Protein AF-A0A6B0D191-F1 (afdb_monomer_lite)

InterPro domains:
  IPR007310 Aerobactin siderophore biosynthesis, IucA/IucC, N-terminal [PF04183] (156-213)
  IPR037455 Aerobactin siderophore biosynthesis, IucA/IucC-like [PTHR34384] (19-214)

Foldseek 3Di:
DVVVVVVVVVVVVVVVVVPPPDDDQPVVLLVVLLQLLQQLVVQQCVLVVFFDKDWDDDPQKIWIWFDFPQKIKTFIWGQDPPSRGTGTDDFIWIDGPHDIDGDSPVLVCLVGTHTPDPDDVVVSVVVVLLLVLQSVLSSLLVVVCVVPPQDDDDDPLSVVLVPPPADSRDSSRRSPPPDDSVNCCQPPSSNVHDDDDDDDDDDPVGDDDDDDPPDDD

Sequence (217 aa):
MIVVQTLFIHIYQIQFVITRRYRIVNQTILNRVKTRVMHQLVSSLIYENIVVYKASYQDGVGHFTIEGHDSEYRFTAEKTHSFDRIRITSPIERVVGDEADTTTDYTQLLREAVFTFPKNDEKLEQFIVELLQTELKDTQSMQYRESNPPATPETFNDYEFYAMEGHQYHPSYKSRLGFTLSDNLKFGPDFVPNVKLQWLAIDKDKVETTVSRNVVV

Radius of gyration: 21.81 Å; chains: 1; bounding box: 49×50×69 Å

Organism: Staphylococcus aureus (NCBI:txid1280)

Structure (mmCIF, N/CA/C/O backbone):
data_AF-A0A6B0D191-F1
#
_entry.id   AF-A0A6B0D191-F1
#
loop_
_atom_site.group_PDB
_atom_site.id
_atom_site.type_symbol
_atom_site.label_atom_id
_atom_site.label_alt_id
_atom_site.label_comp_id
_atom_site.label_asym_id
_atom_site.label_entity_id
_atom_site.label_seq_id
_atom_site.pdbx_PDB_ins_code
_atom_site.Cartn_x
_atom_site.Cartn_y
_atom_site.Cartn_z
_atom_site.occupancy
_atom_site.B_iso_or_equiv
_atom_site.auth_seq_id
_atom_site.auth_comp_id
_atom_site.auth_asym_id
_atom_site.auth_atom_id
_atom_site.pdbx_PDB_model_num
ATOM 1 N N . MET A 1 1 ? -21.755 -20.224 -9.742 1.00 43.09 1 MET A N 1
ATOM 2 C CA . MET A 1 1 ? -21.078 -20.035 -8.439 1.00 43.09 1 MET A CA 1
ATOM 3 C C . MET A 1 1 ? -19.911 -20.996 -8.176 1.00 43.09 1 MET A C 1
ATOM 5 O O . MET A 1 1 ? -19.126 -20.703 -7.296 1.00 43.09 1 MET A O 1
ATOM 9 N N . ILE A 1 2 ? -19.739 -22.088 -8.941 1.00 34.47 2 ILE A N 1
ATOM 10 C CA . ILE A 1 2 ? -18.629 -23.051 -8.745 1.00 34.47 2 ILE A CA 1
ATOM 11 C C . ILE A 1 2 ? -17.369 -22.681 -9.563 1.00 34.47 2 ILE A C 1
ATOM 13 O O . ILE A 1 2 ? -16.254 -22.951 -9.138 1.00 34.47 2 ILE A O 1
ATOM 17 N N . VAL A 1 3 ? -17.525 -21.978 -10.692 1.00 31.48 3 VAL A N 1
ATOM 18 C CA . VAL A 1 3 ? -16.426 -21.694 -11.642 1.00 31.48 3 VAL A CA 1
ATOM 19 C C . VAL A 1 3 ? -15.421 -20.647 -11.127 1.00 31.48 3 VAL A C 1
ATOM 21 O O . VAL A 1 3 ? -14.236 -20.723 -11.439 1.00 31.48 3 VAL A O 1
ATOM 24 N N . VAL A 1 4 ? -15.857 -19.701 -10.285 1.00 33.53 4 VAL A N 1
ATOM 25 C CA . VAL A 1 4 ? -14.972 -18.660 -9.718 1.00 33.53 4 VAL A CA 1
ATOM 26 C C . VAL A 1 4 ? -14.050 -19.253 -8.644 1.00 33.53 4 VAL A C 1
ATOM 28 O O . VAL A 1 4 ? -12.876 -18.907 -8.567 1.00 33.53 4 VAL A O 1
ATOM 31 N N . GLN A 1 5 ? -14.536 -20.234 -7.881 1.00 31.48 5 GLN A N 1
ATOM 32 C CA . GLN A 1 5 ? -13.776 -20.872 -6.806 1.00 31.48 5 GLN A CA 1
ATOM 33 C C . GLN A 1 5 ? -12.641 -21.766 -7.344 1.00 31.48 5 GLN A C 1
ATOM 35 O O . GLN A 1 5 ? -11.586 -21.878 -6.723 1.00 31.48 5 GLN A O 1
ATOM 40 N N . THR A 1 6 ? -12.806 -22.345 -8.539 1.00 31.84 6 THR A N 1
ATOM 41 C CA . THR A 1 6 ? -11.780 -23.186 -9.182 1.00 31.84 6 THR A CA 1
ATOM 42 C C . THR A 1 6 ? -10.618 -22.367 -9.762 1.00 31.84 6 THR A C 1
ATOM 44 O O . THR A 1 6 ? -9.480 -22.839 -9.760 1.00 31.84 6 THR A O 1
ATOM 47 N N . LEU A 1 7 ? -10.870 -21.123 -10.197 1.00 34.47 7 LEU A N 1
ATOM 48 C CA . LEU A 1 7 ? -9.833 -20.217 -10.710 1.00 34.47 7 LEU A CA 1
ATOM 49 C C . LEU A 1 7 ? -8.937 -19.667 -9.583 1.00 34.47 7 LEU A C 1
ATOM 51 O O . LEU A 1 7 ? -7.723 -19.569 -9.751 1.00 34.47 7 LEU A O 1
ATOM 55 N N . PHE A 1 8 ? -9.516 -19.390 -8.408 1.00 37.22 8 PHE A N 1
ATOM 56 C CA . PHE A 1 8 ? -8.780 -18.930 -7.223 1.00 37.22 8 PHE A CA 1
ATOM 57 C C . PHE A 1 8 ? -7.797 -19.985 -6.690 1.00 37.22 8 PHE A C 1
ATOM 59 O O . PHE A 1 8 ? -6.659 -19.657 -6.361 1.00 37.22 8 PHE A O 1
ATOM 66 N N . ILE A 1 9 ? -8.177 -21.267 -6.682 1.00 38.53 9 ILE A N 1
ATOM 67 C CA . ILE A 1 9 ? -7.293 -22.356 -6.224 1.00 38.53 9 ILE A CA 1
ATOM 68 C C . ILE A 1 9 ? -6.116 -22.565 -7.194 1.00 38.53 9 ILE A C 1
ATOM 70 O O . ILE A 1 9 ? -5.000 -22.850 -6.758 1.00 38.53 9 ILE A O 1
ATOM 74 N N . HIS A 1 10 ? -6.323 -22.365 -8.501 1.00 31.06 10 HIS A N 1
ATOM 75 C CA . HIS A 1 10 ? -5.244 -22.472 -9.487 1.00 31.06 10 HIS A CA 1
ATOM 76 C C . HIS A 1 10 ? -4.207 -21.348 -9.364 1.00 31.06 10 HIS A C 1
ATOM 78 O O . HIS A 1 10 ? -3.023 -21.613 -9.545 1.00 31.06 10 HIS A O 1
ATOM 84 N N . ILE A 1 11 ? -4.593 -20.128 -8.980 1.00 42.88 11 ILE A N 1
ATOM 85 C CA . ILE A 1 11 ? -3.636 -19.024 -8.775 1.00 42.88 11 ILE A CA 1
ATOM 86 C C . ILE A 1 11 ? -2.741 -19.285 -7.550 1.00 42.88 11 ILE A C 1
ATOM 88 O O . ILE A 1 11 ? -1.529 -19.075 -7.624 1.00 42.88 11 ILE A O 1
ATOM 92 N N . TYR A 1 12 ? -3.296 -19.827 -6.460 1.00 39.06 12 TYR A N 1
ATOM 93 C CA . TYR A 1 12 ? -2.513 -20.200 -5.273 1.00 39.06 12 TYR A CA 1
ATOM 94 C C . TYR A 1 12 ? -1.608 -21.422 -5.508 1.00 39.06 12 TYR A C 1
ATOM 96 O O . TYR A 1 12 ? -0.471 -21.444 -5.040 1.00 39.06 12 TYR A O 1
ATOM 104 N N . GLN A 1 13 ? -2.057 -22.417 -6.280 1.00 35.00 13 GLN A N 1
ATOM 105 C CA . GLN A 1 13 ? -1.234 -23.590 -6.614 1.00 35.00 13 GLN A CA 1
ATOM 106 C C . GLN A 1 13 ? -0.139 -23.275 -7.649 1.00 35.00 13 GLN A C 1
ATOM 108 O O . GLN A 1 13 ? 0.966 -23.811 -7.564 1.00 35.00 13 GLN A O 1
ATOM 113 N N . ILE A 1 14 ? -0.377 -22.345 -8.580 1.00 39.19 14 ILE A N 1
ATOM 114 C CA . ILE A 1 14 ? 0.641 -21.903 -9.550 1.00 39.19 14 ILE A CA 1
ATOM 115 C C . ILE A 1 14 ? 1.729 -21.051 -8.875 1.00 39.19 14 ILE A C 1
ATOM 117 O O . ILE A 1 14 ? 2.893 -21.139 -9.269 1.00 39.19 14 ILE A O 1
ATOM 121 N N . GLN A 1 15 ? 1.412 -20.313 -7.805 1.00 40.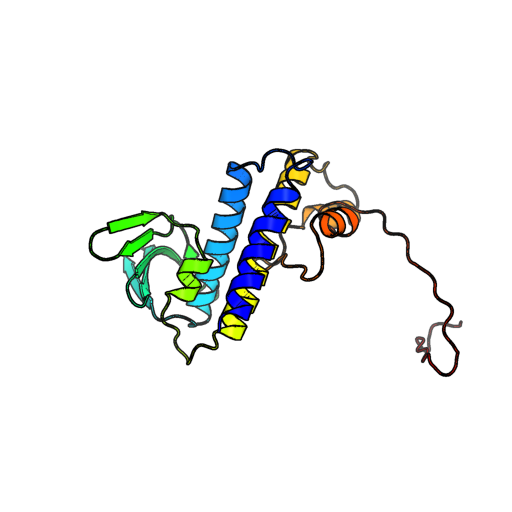97 15 GLN A N 1
ATOM 122 C CA . GLN A 1 15 ? 2.437 -19.659 -6.980 1.00 40.97 15 GLN A CA 1
ATOM 123 C C . GLN A 1 15 ? 3.360 -20.657 -6.261 1.00 40.97 15 GLN A C 1
ATOM 125 O O . GLN A 1 15 ? 4.539 -20.362 -6.079 1.00 40.97 15 GLN A O 1
ATOM 130 N N . PHE A 1 16 ? 2.877 -21.855 -5.918 1.00 36.44 16 PHE A N 1
ATOM 131 C CA . PHE A 1 16 ? 3.666 -22.847 -5.179 1.00 36.44 16 PHE A CA 1
ATOM 132 C C . PHE A 1 16 ? 4.566 -23.721 -6.076 1.00 36.44 16 PHE A C 1
ATOM 134 O O . PHE A 1 16 ? 5.583 -24.245 -5.620 1.00 36.44 16 PHE A O 1
ATOM 141 N N . VAL A 1 17 ? 4.249 -23.855 -7.370 1.00 35.97 17 VAL A N 1
ATOM 142 C CA . VAL A 1 17 ? 5.033 -24.663 -8.332 1.00 35.97 17 VAL A CA 1
ATOM 143 C C . VAL A 1 17 ? 6.202 -23.879 -8.962 1.00 35.97 17 VAL A C 1
ATOM 145 O O . VAL A 1 17 ? 7.153 -24.477 -9.468 1.00 35.97 17 VAL A O 1
ATOM 148 N N . ILE A 1 18 ? 6.236 -22.546 -8.830 1.00 39.25 18 ILE A N 1
ATOM 149 C CA . ILE A 1 18 ? 7.377 -21.692 -9.239 1.00 39.25 18 ILE A CA 1
ATOM 150 C C . ILE A 1 18 ? 8.480 -21.656 -8.144 1.00 39.25 18 ILE A C 1
ATOM 152 O O . ILE A 1 18 ? 9.499 -20.981 -8.258 1.00 39.25 18 ILE A O 1
ATOM 156 N N . THR A 1 19 ? 8.368 -22.473 -7.097 1.00 38.03 19 THR A N 1
ATOM 157 C CA . THR A 1 19 ? 9.286 -22.503 -5.938 1.00 38.03 19 THR A CA 1
ATOM 158 C C . THR A 1 19 ? 10.545 -23.365 -6.145 1.00 38.03 19 THR A C 1
ATOM 160 O O . THR A 1 19 ? 11.215 -23.738 -5.190 1.00 38.03 19 THR A O 1
ATOM 163 N N . ARG A 1 20 ? 10.934 -23.696 -7.388 1.00 32.88 20 ARG A N 1
ATOM 164 C CA . ARG A 1 20 ? 12.200 -24.425 -7.658 1.00 32.88 20 ARG A CA 1
ATOM 165 C C . ARG A 1 20 ? 13.405 -23.543 -8.009 1.00 32.88 20 ARG A C 1
ATOM 167 O O . ARG A 1 20 ? 14.499 -24.072 -8.180 1.00 32.88 20 ARG A O 1
ATOM 174 N N . ARG A 1 21 ? 13.246 -22.214 -8.075 1.00 39.16 21 ARG A N 1
ATOM 175 C CA . ARG A 1 21 ? 14.372 -21.262 -8.237 1.00 39.16 21 ARG A CA 1
ATOM 176 C C . ARG A 1 21 ? 14.300 -19.996 -7.377 1.00 39.16 21 ARG A C 1
ATOM 178 O O . ARG A 1 21 ? 15.267 -19.238 -7.370 1.00 39.16 21 ARG A O 1
ATOM 185 N N . TYR A 1 22 ? 13.220 -19.774 -6.627 1.00 44.28 22 TYR A N 1
ATOM 186 C CA . TYR A 1 22 ? 13.162 -18.668 -5.676 1.00 44.28 22 TYR A CA 1
ATOM 187 C C . TYR A 1 22 ? 13.860 -19.063 -4.377 1.00 44.28 22 TYR A C 1
ATOM 189 O O . TYR A 1 22 ? 13.406 -19.921 -3.626 1.00 44.28 22 TYR A O 1
ATOM 197 N N . ARG A 1 23 ? 15.013 -18.425 -4.163 1.00 52.66 23 ARG A N 1
ATOM 198 C CA . ARG A 1 23 ? 15.656 -18.214 -2.863 1.00 52.66 23 ARG A CA 1
ATOM 199 C C . ARG A 1 23 ? 14.575 -18.036 -1.785 1.00 52.66 23 ARG A C 1
ATOM 201 O O . ARG A 1 23 ? 13.643 -17.266 -1.998 1.00 52.66 23 ARG A O 1
ATOM 208 N N . ILE A 1 24 ? 14.724 -18.745 -0.666 1.00 61.31 24 ILE A N 1
ATOM 209 C CA . ILE A 1 24 ? 13.900 -18.653 0.550 1.00 61.31 24 ILE A CA 1
ATOM 210 C C . ILE A 1 24 ? 13.440 -17.200 0.758 1.00 61.31 24 ILE A C 1
ATOM 212 O O . ILE A 1 24 ? 14.279 -16.297 0.831 1.00 61.31 24 ILE A O 1
ATOM 216 N N . VAL A 1 25 ? 12.124 -16.964 0.800 1.00 71.88 25 VAL A N 1
ATOM 217 C CA . VAL A 1 25 ? 11.580 -15.633 1.102 1.00 71.88 25 VAL A CA 1
ATOM 218 C C . VAL A 1 25 ? 12.105 -15.230 2.477 1.00 71.88 25 VAL A C 1
ATOM 220 O O . VAL A 1 25 ? 11.936 -15.958 3.452 1.00 71.88 25 VAL A O 1
ATOM 223 N N . ASN A 1 26 ? 12.796 -14.093 2.548 1.00 87.06 26 ASN A N 1
ATOM 224 C CA . ASN A 1 26 ? 13.304 -13.579 3.810 1.00 87.06 26 ASN A CA 1
ATOM 225 C C . ASN A 1 26 ? 12.098 -13.107 4.630 1.00 87.06 26 ASN A C 1
ATOM 227 O O . ASN A 1 26 ? 11.512 -12.067 4.327 1.00 87.06 26 ASN A O 1
ATOM 231 N N . GLN A 1 27 ? 11.729 -13.883 5.652 1.00 91.38 27 GLN A N 1
ATOM 232 C CA . GLN A 1 27 ? 10.541 -13.627 6.465 1.00 91.38 27 GLN A CA 1
ATOM 233 C C . GLN A 1 27 ? 10.590 -12.254 7.148 1.00 91.38 27 GLN A C 1
ATOM 235 O O . GLN A 1 27 ? 9.557 -11.606 7.299 1.00 91.38 27 GLN A O 1
ATOM 240 N N . THR A 1 28 ? 11.783 -11.770 7.502 1.00 94.62 28 THR A N 1
ATOM 241 C CA . THR A 1 28 ? 11.970 -10.436 8.083 1.00 94.62 28 THR A CA 1
ATOM 242 C C . THR A 1 28 ? 11.608 -9.339 7.084 1.00 94.62 28 THR A C 1
ATOM 244 O O . THR A 1 28 ? 10.885 -8.406 7.437 1.00 94.62 28 THR A O 1
ATOM 247 N N . ILE A 1 29 ? 12.052 -9.460 5.825 1.00 95.00 29 ILE A N 1
ATOM 248 C CA . ILE A 1 29 ? 11.688 -8.506 4.765 1.00 95.00 29 ILE A CA 1
ATOM 249 C C . ILE A 1 29 ? 10.190 -8.568 4.492 1.00 95.00 29 ILE A C 1
ATOM 251 O O . ILE A 1 29 ? 9.545 -7.522 4.439 1.00 95.00 29 ILE A O 1
ATOM 255 N N . LEU A 1 30 ? 9.642 -9.775 4.344 1.00 95.88 30 LEU A N 1
ATOM 256 C CA . LEU A 1 30 ? 8.219 -9.961 4.084 1.00 95.88 30 LEU A CA 1
ATOM 257 C C . LEU A 1 30 ? 7.380 -9.282 5.171 1.00 95.88 30 LEU A C 1
ATOM 259 O O . LEU A 1 30 ? 6.515 -8.469 4.861 1.00 95.88 30 LEU A O 1
ATOM 263 N N . ASN A 1 31 ? 7.689 -9.536 6.444 1.00 96.06 31 ASN A N 1
ATOM 264 C CA . ASN A 1 31 ? 6.983 -8.918 7.563 1.00 96.06 31 ASN A CA 1
ATOM 265 C C . ASN A 1 31 ? 7.091 -7.386 7.524 1.00 96.06 31 ASN A C 1
ATOM 267 O O . ASN A 1 31 ? 6.084 -6.706 7.685 1.00 96.06 31 ASN A O 1
ATOM 271 N N . ARG A 1 32 ? 8.277 -6.830 7.234 1.00 96.00 32 ARG A N 1
ATOM 272 C CA . ARG A 1 32 ? 8.468 -5.375 7.103 1.00 96.00 32 ARG A CA 1
ATOM 273 C C . ARG A 1 32 ? 7.599 -4.773 5.995 1.00 96.00 32 ARG A C 1
ATOM 275 O O . ARG A 1 32 ? 7.004 -3.716 6.201 1.00 96.00 32 ARG A O 1
ATOM 282 N N . VAL A 1 33 ? 7.523 -5.428 4.836 1.00 96.81 33 VAL A N 1
ATOM 283 C CA . VAL A 1 33 ? 6.686 -4.987 3.710 1.00 96.81 33 VAL A CA 1
ATOM 284 C C . VAL A 1 33 ? 5.205 -5.075 4.077 1.00 96.81 33 VAL A C 1
ATOM 286 O O . VAL A 1 33 ? 4.482 -4.098 3.897 1.00 96.81 33 VAL A O 1
ATOM 289 N N . LYS A 1 34 ? 4.757 -6.187 4.671 1.00 97.69 34 LYS A N 1
ATOM 290 C CA . LYS A 1 34 ? 3.369 -6.355 5.129 1.00 97.69 34 LYS A CA 1
ATOM 291 C C . LYS A 1 34 ? 2.956 -5.291 6.136 1.00 97.69 34 LYS A C 1
ATOM 293 O O . LYS A 1 34 ? 1.908 -4.675 5.972 1.00 97.69 34 LYS A O 1
ATOM 298 N N . THR A 1 35 ? 3.795 -5.026 7.137 1.00 97.50 35 THR A N 1
ATOM 299 C CA . THR A 1 35 ? 3.561 -3.954 8.113 1.00 97.50 35 THR A CA 1
ATOM 300 C C . THR A 1 35 ? 3.446 -2.601 7.420 1.00 97.50 35 THR A C 1
ATOM 302 O O . THR A 1 35 ? 2.534 -1.839 7.725 1.00 97.50 35 THR A O 1
ATOM 305 N N . ARG A 1 36 ? 4.315 -2.301 6.446 1.00 97.19 36 ARG A N 1
ATOM 306 C CA . ARG A 1 36 ? 4.250 -1.044 5.688 1.00 97.19 36 ARG A CA 1
ATOM 307 C C . ARG A 1 36 ? 2.942 -0.906 4.909 1.00 97.19 36 ARG A C 1
ATOM 309 O O . ARG A 1 36 ? 2.292 0.131 5.028 1.00 97.19 36 ARG A O 1
ATOM 316 N N . VAL A 1 37 ? 2.561 -1.931 4.146 1.00 98.00 37 VAL A N 1
ATOM 317 C CA . VAL A 1 37 ? 1.308 -1.950 3.373 1.00 98.00 37 VAL A CA 1
ATOM 318 C C . VAL A 1 37 ? 0.112 -1.777 4.307 1.00 98.00 37 VAL A C 1
ATOM 320 O O . VAL A 1 37 ? -0.724 -0.909 4.070 1.00 98.00 37 VAL A O 1
ATOM 323 N N . MET A 1 38 ? 0.074 -2.527 5.411 1.00 98.19 38 MET A N 1
ATOM 324 C CA . MET A 1 38 ? -0.972 -2.429 6.430 1.00 98.19 38 MET A CA 1
ATOM 325 C C . MET A 1 38 ? -1.056 -1.018 7.026 1.00 98.19 38 MET A C 1
ATOM 327 O O . MET A 1 38 ? -2.142 -0.451 7.119 1.00 98.19 38 MET A O 1
ATOM 331 N N . HIS A 1 39 ? 0.081 -0.418 7.392 1.00 97.69 39 HIS A N 1
ATOM 332 C CA . HIS A 1 39 ? 0.107 0.910 8.002 1.00 97.69 39 HIS A CA 1
ATOM 333 C C . HIS A 1 39 ? -0.366 1.997 7.037 1.00 97.69 39 HIS A C 1
ATOM 335 O O . HIS A 1 39 ? -1.157 2.856 7.430 1.00 97.69 39 HIS A O 1
ATOM 341 N N . GLN A 1 40 ? 0.093 1.969 5.782 1.00 97.38 40 GLN A N 1
ATOM 342 C CA . GLN A 1 40 ? -0.360 2.914 4.758 1.00 97.38 40 GLN A CA 1
ATOM 343 C C . GLN A 1 40 ? -1.847 2.734 4.457 1.00 97.38 40 GLN A C 1
ATOM 345 O O . GLN A 1 40 ? -2.572 3.725 4.391 1.00 97.38 40 GLN A O 1
ATOM 350 N N . LEU A 1 41 ? -2.313 1.484 4.356 1.00 98.38 41 LEU A N 1
ATOM 351 C CA . LEU A 1 41 ? -3.716 1.176 4.113 1.00 98.38 41 LEU A CA 1
ATOM 352 C C . LEU A 1 41 ? -4.586 1.742 5.229 1.00 98.38 41 LEU A C 1
ATOM 354 O O . LEU A 1 41 ? -5.437 2.583 4.962 1.00 98.38 41 LEU A O 1
ATOM 358 N N . VAL A 1 42 ? -4.344 1.341 6.475 1.00 98.12 42 VAL A N 1
ATOM 359 C CA . VAL A 1 42 ? -5.153 1.775 7.618 1.00 98.12 42 VAL A CA 1
ATOM 360 C C . VAL A 1 42 ? -5.108 3.291 7.782 1.00 98.12 42 VAL A C 1
ATOM 362 O O . VAL A 1 42 ? -6.152 3.912 7.961 1.00 98.12 42 VAL A O 1
ATOM 365 N N . SER A 1 43 ? -3.939 3.915 7.621 1.00 96.50 43 SER A N 1
ATOM 366 C CA . SER A 1 43 ? -3.836 5.378 7.680 1.00 96.50 43 SER A CA 1
ATOM 367 C C . SER A 1 43 ? -4.674 6.059 6.590 1.00 96.50 43 SER A C 1
ATOM 369 O O . SER A 1 43 ? -5.327 7.060 6.878 1.00 96.50 43 SER A O 1
ATOM 371 N N . SER A 1 44 ? -4.698 5.517 5.365 1.00 96.75 44 SER A N 1
ATOM 372 C CA . SER A 1 44 ? -5.522 6.043 4.264 1.00 96.75 44 SER A CA 1
ATOM 373 C C . SER A 1 44 ? -7.022 5.822 4.485 1.00 96.75 44 SER A C 1
ATOM 375 O O . SER A 1 44 ? -7.798 6.754 4.298 1.00 96.75 44 SER A O 1
ATOM 377 N N . LEU A 1 45 ? -7.432 4.643 4.974 1.00 97.38 45 LEU A N 1
ATOM 378 C CA . LEU A 1 45 ? -8.837 4.323 5.255 1.00 97.38 45 LEU A CA 1
ATOM 379 C C . LEU A 1 45 ? -9.434 5.266 6.306 1.00 97.38 45 LEU A C 1
ATOM 381 O O . LEU A 1 45 ? -10.578 5.695 6.165 1.00 97.38 45 LEU A O 1
ATOM 385 N N . ILE A 1 46 ? -8.653 5.597 7.339 1.00 96.81 46 ILE A N 1
ATOM 386 C CA . ILE A 1 46 ? -9.046 6.551 8.382 1.00 96.81 46 ILE A CA 1
ATOM 387 C C . ILE A 1 46 ? -9.069 7.978 7.829 1.00 96.81 46 ILE A C 1
ATOM 389 O O . ILE A 1 46 ? -10.060 8.682 7.997 1.00 96.81 46 ILE A O 1
ATOM 393 N N . TYR A 1 47 ? -7.997 8.405 7.155 1.00 96.00 47 TYR A N 1
ATOM 394 C CA . TYR A 1 47 ? -7.877 9.775 6.648 1.00 96.00 47 TYR A CA 1
ATOM 395 C C . TYR A 1 47 ? -8.964 10.128 5.621 1.00 96.00 47 TYR A C 1
ATOM 397 O O . TYR A 1 47 ? -9.499 11.233 5.646 1.00 96.00 47 TYR A O 1
ATOM 405 N N . GLU A 1 48 ? -9.320 9.188 4.746 1.00 96.25 48 GLU A N 1
ATOM 406 C CA . GLU A 1 48 ? -10.369 9.363 3.731 1.00 96.25 48 GLU A CA 1
ATOM 407 C C . GLU A 1 48 ? -11.775 9.000 4.234 1.00 96.25 48 GLU A C 1
ATOM 409 O O . GLU A 1 48 ? -12.735 9.080 3.470 1.00 96.25 48 GLU A O 1
ATOM 414 N N . ASN A 1 49 ? -11.922 8.632 5.513 1.00 96.44 49 ASN A N 1
ATOM 415 C CA . ASN A 1 49 ? -13.197 8.257 6.131 1.00 96.44 49 ASN A CA 1
ATOM 416 C C . ASN A 1 49 ? -13.936 7.131 5.369 1.00 96.44 49 ASN A C 1
ATOM 418 O O . ASN A 1 49 ? -15.144 7.193 5.123 1.00 96.44 49 ASN A O 1
ATOM 422 N N . ILE A 1 50 ? -13.187 6.103 4.964 1.00 97.69 50 ILE A N 1
ATOM 423 C CA . ILE A 1 50 ? -13.663 4.971 4.149 1.00 97.69 50 ILE A CA 1
ATOM 424 C C . ILE A 1 50 ? -14.337 3.894 5.005 1.00 97.69 50 ILE A C 1
ATOM 426 O O . ILE A 1 50 ? -15.270 3.230 4.552 1.00 97.69 50 ILE A O 1
ATOM 430 N N . VAL A 1 51 ? -13.871 3.720 6.242 1.00 98.25 51 VAL A N 1
ATOM 431 C CA . VAL A 1 51 ? -14.356 2.702 7.185 1.00 98.25 51 VAL A CA 1
ATOM 432 C C . VAL A 1 51 ? -14.990 3.346 8.407 1.00 98.25 51 VAL A C 1
ATOM 434 O O . VAL A 1 51 ? -14.645 4.467 8.775 1.00 98.25 51 VAL A O 1
ATOM 437 N N . VAL A 1 52 ? -15.910 2.636 9.050 1.00 98.38 52 VAL A N 1
ATOM 438 C CA . VAL A 1 52 ? -16.465 3.036 10.343 1.00 98.38 52 VAL A CA 1
ATOM 439 C C . VAL A 1 52 ? -15.421 2.762 11.421 1.00 98.38 52 VAL A C 1
ATOM 441 O O . VAL A 1 52 ? -14.887 1.656 11.525 1.00 98.38 52 VAL A O 1
ATOM 444 N N . TYR A 1 53 ? -15.104 3.776 12.222 1.00 98.25 53 TYR A N 1
ATOM 445 C CA . TYR A 1 53 ? -14.141 3.646 13.306 1.00 98.25 53 TYR A CA 1
ATOM 446 C C . TYR A 1 53 ? -14.493 4.538 14.497 1.00 98.25 53 TYR A C 1
ATOM 448 O O . TYR A 1 53 ? -15.171 5.559 14.372 1.00 98.25 53 TYR A O 1
ATOM 456 N N . LYS A 1 54 ? -13.972 4.163 15.664 1.00 97.62 54 LYS A N 1
ATOM 457 C CA . LYS A 1 54 ? -13.960 4.972 16.885 1.00 97.62 54 LYS A CA 1
ATOM 458 C C . LYS A 1 54 ? -12.538 5.431 17.169 1.00 97.62 54 LYS A C 1
ATOM 460 O O . LYS A 1 54 ? -11.585 4.689 16.934 1.00 97.62 54 LYS A O 1
ATOM 465 N N . ALA A 1 55 ? -12.402 6.648 17.686 1.00 96.25 55 ALA A N 1
ATOM 466 C CA . ALA A 1 55 ? -11.123 7.188 18.118 1.00 96.25 55 ALA A CA 1
ATOM 467 C C . ALA A 1 55 ? -11.272 7.938 19.444 1.00 96.25 55 ALA A C 1
ATOM 469 O O . ALA A 1 55 ? -12.215 8.707 19.632 1.00 96.25 55 ALA A O 1
ATOM 470 N N . SER A 1 56 ? -10.313 7.747 20.343 1.00 95.62 56 SER A N 1
ATOM 471 C CA . SER A 1 56 ? -10.167 8.535 21.569 1.00 95.62 56 SER A CA 1
ATOM 472 C C . SER A 1 56 ? -8.715 8.947 21.744 1.00 95.62 56 SER A C 1
ATOM 474 O O . SER A 1 56 ? -7.823 8.170 21.415 1.00 95.62 56 SER A O 1
ATOM 476 N N . TYR A 1 57 ? -8.474 10.141 22.276 1.00 92.69 57 TYR A N 1
ATOM 477 C CA . TYR A 1 57 ? -7.123 10.655 22.484 1.00 92.69 57 TYR A CA 1
ATOM 478 C C . TYR A 1 57 ? -6.819 10.781 23.972 1.00 92.69 57 TYR A C 1
ATOM 480 O O . TYR A 1 57 ? -7.603 11.375 24.713 1.00 92.69 57 TYR A O 1
ATOM 488 N N . GLN A 1 58 ? -5.676 10.241 24.386 1.00 90.12 58 GLN A N 1
ATOM 489 C CA . GLN A 1 58 ? -5.136 10.333 25.742 1.00 90.12 58 GLN A CA 1
ATOM 490 C C . GLN A 1 58 ? -3.654 10.703 25.634 1.00 90.12 58 GLN A C 1
ATOM 492 O O . GLN A 1 58 ? -2.914 10.064 24.893 1.00 90.12 58 GLN A O 1
ATOM 497 N N . ASP A 1 59 ? -3.238 11.787 26.293 1.00 86.25 59 ASP A N 1
ATOM 498 C CA . ASP A 1 59 ? -1.842 12.260 26.320 1.00 86.25 59 ASP A CA 1
ATOM 499 C C . ASP A 1 59 ? -1.164 12.389 24.936 1.00 86.25 59 ASP A C 1
ATOM 501 O O . ASP A 1 59 ? 0.020 12.116 24.764 1.00 86.25 59 ASP A O 1
ATOM 505 N N . GLY A 1 60 ? -1.924 12.809 23.916 1.00 83.31 60 GLY A N 1
ATOM 506 C CA . GLY A 1 60 ? -1.430 12.969 22.539 1.00 83.31 60 GLY A CA 1
ATOM 507 C C . GLY A 1 60 ? -1.386 11.678 21.711 1.00 83.31 60 GLY A C 1
ATOM 508 O O . GLY A 1 60 ? -1.170 11.741 20.499 1.00 83.31 60 GLY A O 1
ATOM 509 N N . VAL A 1 61 ? -1.671 10.529 22.323 1.00 93.00 61 VAL A N 1
ATOM 510 C CA . VAL A 1 61 ? -1.803 9.231 21.657 1.00 93.00 61 VAL A CA 1
ATOM 511 C C . VAL A 1 61 ? -3.270 8.985 21.313 1.00 93.00 61 VAL A C 1
ATOM 513 O O . VAL A 1 61 ? -4.160 9.104 22.156 1.00 93.00 61 VAL A O 1
ATOM 516 N N . GLY A 1 62 ? -3.543 8.667 20.051 1.00 95.56 62 GLY A N 1
ATOM 517 C CA . GLY A 1 62 ? -4.863 8.252 19.592 1.00 95.56 62 GLY A CA 1
ATOM 518 C C . GLY A 1 62 ? -5.013 6.740 19.683 1.00 95.56 62 GLY A C 1
ATOM 519 O O . GLY A 1 62 ? -4.200 6.005 19.131 1.00 95.56 62 GLY A O 1
ATOM 520 N N . HIS A 1 63 ? -6.068 6.282 20.343 1.00 97.69 63 HIS A N 1
ATOM 521 C CA . HIS A 1 63 ? -6.516 4.893 20.351 1.00 97.69 63 HIS A CA 1
ATOM 522 C C . HIS A 1 63 ? -7.642 4.749 19.336 1.00 97.69 63 HIS A C 1
ATOM 524 O O . HIS A 1 63 ? -8.661 5.435 19.452 1.00 97.69 63 HIS A O 1
ATOM 530 N N . PHE A 1 64 ? -7.449 3.882 18.347 1.00 98.38 64 PHE A N 1
ATOM 531 C CA . PHE A 1 64 ? -8.372 3.677 17.238 1.00 98.38 64 PHE A CA 1
ATOM 532 C C . PHE A 1 64 ? -8.960 2.271 17.274 1.00 98.38 64 PHE A C 1
ATOM 534 O O . PHE A 1 64 ? -8.306 1.307 17.674 1.00 98.38 64 PHE A O 1
ATOM 541 N N . THR A 1 65 ? -10.206 2.155 16.832 1.00 98.50 65 THR A N 1
ATOM 542 C CA . THR A 1 65 ? -10.892 0.878 16.627 1.00 98.50 65 THR A CA 1
ATOM 543 C C . THR A 1 65 ? -11.679 0.953 15.330 1.00 98.50 65 THR A C 1
ATOM 545 O O . THR A 1 65 ? -12.651 1.699 15.262 1.00 98.50 65 THR A O 1
ATOM 548 N N . ILE A 1 66 ? -11.250 0.222 14.303 1.00 98.69 66 ILE A N 1
ATOM 549 C CA . ILE A 1 66 ? -12.038 0.028 13.078 1.00 98.69 66 ILE A CA 1
ATOM 550 C C . ILE A 1 66 ? -13.057 -1.076 13.352 1.00 98.69 66 ILE A C 1
ATOM 552 O O . ILE A 1 66 ? -12.691 -2.145 13.846 1.00 98.69 66 ILE A O 1
ATOM 556 N N . GLU A 1 67 ? -14.319 -0.809 13.032 1.00 98.50 67 GLU A N 1
ATOM 557 C CA . GLU A 1 67 ? -15.407 -1.772 13.189 1.00 98.50 67 GLU A CA 1
ATOM 558 C C . GLU A 1 67 ? -15.402 -2.763 12.022 1.00 98.50 67 GLU A C 1
ATOM 560 O O . GLU A 1 67 ? -15.384 -2.369 10.852 1.00 98.50 67 GLU A O 1
ATOM 565 N N . GLY A 1 68 ? -15.418 -4.054 12.339 1.00 97.25 68 GLY A N 1
ATOM 566 C CA . GLY A 1 68 ? -15.725 -5.136 11.414 1.00 97.25 68 GLY A CA 1
ATOM 567 C C . GLY A 1 68 ? -17.082 -5.765 11.733 1.00 97.25 68 GLY A C 1
ATOM 568 O O . GLY A 1 68 ? -17.719 -5.431 12.729 1.00 97.25 68 GLY A O 1
ATOM 569 N N . HIS A 1 69 ? -17.546 -6.671 10.872 1.00 94.38 69 HIS A N 1
ATOM 570 C CA . HIS A 1 69 ? -18.835 -7.347 11.063 1.00 94.38 69 HIS A CA 1
ATOM 571 C C . HIS A 1 69 ? -18.877 -8.202 12.340 1.00 94.38 69 HIS A C 1
ATOM 573 O O . HIS A 1 69 ? -19.763 -8.016 13.168 1.00 94.38 69 HIS A O 1
ATOM 579 N N . ASP A 1 70 ? -17.897 -9.094 12.502 1.00 95.56 70 ASP A N 1
ATOM 580 C CA . ASP A 1 70 ? -17.757 -9.999 13.655 1.00 95.56 70 ASP A CA 1
ATOM 581 C C . ASP A 1 70 ? -16.407 -9.793 14.374 1.00 95.56 70 ASP A C 1
ATOM 583 O O . ASP A 1 70 ? -15.949 -10.644 15.138 1.00 95.56 70 ASP A O 1
ATOM 587 N N . SER A 1 71 ? -15.725 -8.684 14.078 1.00 97.69 71 SER A N 1
ATOM 588 C CA . SER A 1 71 ? -14.371 -8.391 14.544 1.00 97.69 71 SER A CA 1
ATOM 589 C C . SER A 1 71 ? -14.150 -6.895 14.752 1.00 97.69 71 SER A C 1
ATOM 591 O O . SER A 1 71 ? -14.891 -6.056 14.245 1.00 97.69 71 SER A O 1
ATOM 593 N N . GLU A 1 72 ? -13.101 -6.549 15.486 1.00 98.25 72 GLU A N 1
ATOM 594 C CA . GLU A 1 72 ? -12.606 -5.180 15.615 1.00 98.25 72 GLU A CA 1
ATOM 595 C C . GLU A 1 72 ? -11.106 -5.135 15.331 1.00 98.25 72 GLU A C 1
ATOM 597 O O . GLU A 1 72 ? -10.378 -6.072 15.657 1.00 98.25 72 GLU A O 1
ATOM 602 N N . TYR A 1 73 ? -10.624 -4.024 14.773 1.00 98.69 73 TYR A N 1
ATOM 603 C CA . TYR A 1 73 ? -9.192 -3.800 14.571 1.00 98.69 73 TYR A CA 1
ATOM 604 C C . TYR A 1 73 ? -8.713 -2.624 15.409 1.00 98.69 73 TYR A C 1
ATOM 606 O O . TYR A 1 73 ? -9.109 -1.482 15.166 1.00 98.69 73 TYR A O 1
ATOM 614 N N . ARG A 1 74 ? -7.853 -2.901 16.390 1.00 98.50 74 ARG A N 1
ATOM 615 C CA . ARG A 1 74 ? -7.388 -1.937 17.391 1.00 98.50 74 ARG A CA 1
ATOM 616 C C . ARG A 1 74 ? -5.921 -1.593 17.181 1.00 98.50 74 ARG A C 1
ATOM 618 O O . ARG A 1 74 ? -5.108 -2.459 16.866 1.00 98.50 74 ARG A O 1
ATOM 625 N N . PHE A 1 75 ? -5.588 -0.316 17.329 1.00 98.44 75 PHE A N 1
ATOM 626 C CA . PHE A 1 75 ? -4.216 0.181 17.220 1.00 98.44 75 PHE A CA 1
ATOM 627 C C . PHE A 1 75 ? -4.079 1.566 17.852 1.00 98.44 75 PHE A C 1
ATOM 629 O O . PHE A 1 75 ? -5.068 2.274 18.066 1.00 98.44 75 PHE A O 1
ATOM 636 N N . THR A 1 76 ? -2.841 1.973 18.121 1.00 98.06 76 THR A N 1
ATOM 637 C CA . THR A 1 76 ? -2.513 3.344 18.503 1.00 98.06 76 THR A CA 1
ATOM 638 C C . THR A 1 76 ? -1.807 4.085 17.378 1.00 98.06 76 THR A C 1
ATOM 640 O O . THR A 1 76 ? -1.086 3.510 16.554 1.00 98.06 76 THR A O 1
ATOM 643 N N . ALA A 1 77 ? -2.053 5.390 17.317 1.00 96.88 77 ALA A N 1
ATOM 644 C CA . ALA A 1 77 ? -1.435 6.276 16.349 1.00 96.88 77 ALA A CA 1
ATOM 645 C C . ALA A 1 77 ? -1.244 7.683 16.920 1.00 96.88 77 ALA A C 1
ATOM 647 O O . ALA A 1 77 ? -2.032 8.166 17.732 1.00 96.88 77 ALA A O 1
ATOM 648 N N . GLU A 1 78 ? -0.219 8.370 16.440 1.00 94.00 78 GLU A N 1
ATOM 649 C CA . GLU A 1 78 ? 0.026 9.783 16.723 1.00 94.00 78 GLU A CA 1
ATOM 650 C C . GLU A 1 78 ? -0.562 10.647 15.604 1.00 94.00 78 GLU A C 1
ATOM 652 O O . GLU A 1 78 ? -0.517 10.274 14.426 1.00 94.00 78 GLU A O 1
ATOM 657 N N . LYS A 1 79 ? -1.084 11.830 15.947 1.00 88.38 79 LYS A N 1
ATOM 658 C CA . LYS A 1 79 ? -1.389 12.845 14.933 1.00 88.38 79 LYS A CA 1
ATOM 659 C C . LYS A 1 79 ? -0.091 13.468 14.440 1.00 88.38 79 LYS A C 1
ATOM 661 O O . LYS A 1 79 ? 0.740 13.912 15.227 1.00 88.38 79 LYS A O 1
ATOM 666 N N . THR A 1 80 ? 0.057 13.548 13.129 1.00 85.31 80 THR A N 1
ATOM 667 C CA . THR A 1 80 ? 1.128 14.334 12.518 1.00 85.31 80 THR A CA 1
ATOM 668 C C . THR A 1 80 ? 0.815 15.829 12.616 1.00 85.31 80 THR A C 1
ATOM 670 O O . THR A 1 80 ? -0.340 16.231 12.746 1.00 85.31 80 THR A O 1
ATOM 673 N N . HIS A 1 81 ? 1.850 16.668 12.528 1.00 80.69 81 HIS A N 1
ATOM 674 C CA . HIS A 1 81 ? 1.715 18.123 12.651 1.00 80.69 81 HIS A CA 1
ATOM 675 C C . HIS A 1 81 ? 0.880 18.788 11.544 1.00 80.69 81 HIS A C 1
ATOM 677 O O . HIS A 1 81 ? 0.432 19.917 11.729 1.00 80.69 81 HIS A O 1
ATOM 683 N N . SER A 1 82 ? 0.672 18.116 10.408 1.00 85.25 82 SER A N 1
ATOM 684 C CA . SER A 1 82 ? 0.045 18.712 9.228 1.00 85.25 82 SER A CA 1
ATOM 685 C C . SER A 1 82 ? -1.080 17.834 8.686 1.00 85.25 82 SER A C 1
ATOM 687 O O . SER A 1 82 ? -0.933 16.618 8.574 1.00 85.25 82 SER A O 1
ATOM 689 N N . PHE A 1 83 ? -2.172 18.476 8.260 1.00 85.25 83 PHE A N 1
ATOM 690 C CA . PHE A 1 83 ? -3.280 17.857 7.519 1.00 85.25 83 PHE A CA 1
ATOM 691 C C . PHE A 1 83 ? -3.962 16.680 8.231 1.00 85.25 83 PHE A C 1
ATOM 693 O O . PHE A 1 83 ? -4.393 15.759 7.555 1.00 85.25 83 PHE A O 1
ATOM 700 N N . ASP A 1 84 ? -4.015 16.661 9.567 1.00 84.06 84 ASP A N 1
ATOM 701 C CA . ASP A 1 84 ? -4.721 15.631 10.355 1.00 84.06 84 ASP A CA 1
ATOM 702 C C . ASP A 1 84 ? -4.368 14.168 10.006 1.00 84.06 84 ASP A C 1
ATOM 704 O O . ASP A 1 84 ? -5.118 13.239 10.313 1.00 84.06 84 ASP A O 1
ATOM 708 N N . ARG A 1 85 ? -3.201 13.925 9.393 1.00 90.19 85 ARG A N 1
ATOM 709 C CA . ARG A 1 85 ? -2.753 12.559 9.107 1.00 90.19 85 ARG A CA 1
ATOM 710 C C . ARG A 1 85 ? -2.348 11.864 10.393 1.00 90.19 85 ARG A C 1
ATOM 712 O O . ARG A 1 85 ? -1.801 12.492 11.302 1.00 90.19 85 ARG A O 1
ATOM 719 N N . ILE A 1 86 ? -2.550 10.553 10.422 1.00 93.50 86 ILE A N 1
ATOM 720 C CA . ILE A 1 86 ? -2.114 9.699 11.520 1.00 93.50 86 ILE A CA 1
ATOM 721 C C . ILE A 1 86 ? -0.852 8.929 11.141 1.00 93.50 86 ILE A C 1
ATOM 723 O O . ILE A 1 86 ? -0.638 8.583 9.978 1.00 93.50 86 ILE A O 1
ATOM 727 N N . ARG A 1 87 ? -0.020 8.648 12.139 1.00 93.62 87 ARG A N 1
ATOM 728 C CA . ARG A 1 87 ? 1.097 7.711 12.047 1.00 93.62 87 ARG A CA 1
ATOM 729 C C . ARG A 1 87 ? 0.871 6.608 13.068 1.00 93.62 87 ARG A C 1
ATOM 731 O O . ARG A 1 87 ? 0.930 6.866 14.263 1.00 93.62 87 ARG A O 1
ATOM 738 N N . ILE A 1 88 ? 0.623 5.393 12.592 1.00 96.62 88 ILE A N 1
ATOM 739 C CA . ILE A 1 88 ? 0.432 4.219 13.453 1.00 96.62 88 ILE A CA 1
ATOM 740 C C . ILE A 1 88 ? 1.736 3.911 14.201 1.00 96.62 88 ILE A C 1
ATOM 742 O O . ILE A 1 88 ? 2.804 3.852 13.581 1.00 96.62 88 ILE A O 1
ATOM 746 N N . THR A 1 89 ? 1.641 3.735 15.520 1.00 96.00 89 THR A N 1
ATOM 747 C CA . THR A 1 89 ? 2.779 3.537 16.434 1.00 96.00 89 THR A CA 1
ATOM 748 C C . THR A 1 89 ? 2.774 2.188 17.152 1.00 96.00 89 THR A C 1
ATOM 750 O O . THR A 1 89 ? 3.811 1.803 17.691 1.00 96.00 89 THR A O 1
ATOM 753 N N . SER A 1 90 ? 1.673 1.431 17.108 1.00 97.06 90 SER A N 1
ATOM 754 C CA . SER A 1 90 ? 1.597 0.049 17.603 1.00 97.06 90 SER A CA 1
ATOM 755 C C . SER A 1 90 ? 1.460 -0.973 16.469 1.00 97.06 90 SER A C 1
ATOM 757 O O . SER A 1 90 ? 1.106 -0.614 15.344 1.00 97.06 90 SER A O 1
ATOM 759 N N . PRO A 1 91 ? 1.658 -2.273 16.754 1.00 97.50 91 PRO A N 1
ATOM 760 C CA . PRO A 1 91 ? 1.050 -3.328 15.953 1.00 97.50 91 PRO A CA 1
ATOM 761 C C . PRO A 1 91 ? -0.477 -3.170 15.899 1.00 97.50 91 PRO A C 1
ATOM 763 O O . PRO A 1 91 ? -1.077 -2.562 16.789 1.00 97.50 91 PRO A O 1
ATOM 766 N N . ILE A 1 92 ? -1.096 -3.716 14.852 1.00 98.44 92 ILE A N 1
ATOM 767 C CA . ILE A 1 92 ? -2.555 -3.749 14.720 1.00 98.44 92 ILE A CA 1
ATOM 768 C C . ILE A 1 92 ? -3.053 -5.085 15.250 1.00 98.44 92 ILE A C 1
ATOM 770 O O . ILE A 1 92 ? -2.572 -6.138 14.832 1.00 98.44 92 ILE A O 1
ATOM 774 N N . GLU A 1 93 ? -4.018 -5.036 16.155 1.00 98.50 93 GLU A N 1
ATOM 775 C CA . GLU A 1 93 ? -4.641 -6.209 16.755 1.00 98.50 93 GLU A CA 1
ATOM 776 C C . GLU A 1 93 ? -6.009 -6.436 16.125 1.00 98.50 93 GLU A C 1
ATOM 778 O O . GLU A 1 93 ? -6.797 -5.500 15.996 1.00 98.50 93 GLU A O 1
ATOM 783 N N . ARG A 1 94 ? -6.298 -7.676 15.737 1.00 98.50 94 ARG A N 1
ATOM 784 C CA . ARG A 1 94 ? -7.643 -8.122 15.380 1.00 98.50 94 ARG A CA 1
ATOM 785 C C . ARG A 1 94 ? -8.264 -8.777 16.605 1.00 98.50 94 ARG A C 1
ATOM 787 O O . ARG A 1 94 ? -7.661 -9.678 17.179 1.00 98.50 94 ARG A O 1
ATOM 794 N N . VAL A 1 95 ? -9.462 -8.343 16.970 1.00 98.44 95 VAL A N 1
ATOM 795 C CA . VAL A 1 95 ? -10.200 -8.806 18.146 1.00 98.44 95 VAL A CA 1
ATOM 796 C C . VAL A 1 95 ? -11.491 -9.486 17.705 1.00 98.44 95 VAL A C 1
ATOM 798 O O . VAL A 1 95 ? -12.237 -8.912 16.912 1.00 98.44 95 VAL A O 1
ATOM 801 N N . VAL A 1 96 ? -11.759 -10.692 18.205 1.00 97.44 96 VAL A N 1
ATOM 802 C CA . VAL A 1 96 ? -13.015 -11.436 17.995 1.00 97.44 96 VAL A CA 1
ATOM 803 C C . VAL A 1 96 ? -13.472 -12.009 19.327 1.00 97.44 96 VAL A C 1
ATOM 805 O O . VAL A 1 96 ? -12.806 -12.865 19.904 1.00 97.44 96 VAL A O 1
ATOM 808 N N . GLY A 1 97 ? -14.618 -11.540 19.823 1.00 93.69 97 GLY A N 1
ATOM 809 C CA . GLY A 1 97 ? -15.045 -11.857 21.185 1.00 93.69 97 GLY A CA 1
ATOM 810 C C . GLY A 1 97 ? -13.992 -11.402 22.201 1.00 93.69 97 GLY A C 1
ATOM 811 O O . GLY A 1 97 ? -13.656 -10.220 22.245 1.00 93.69 97 GLY A O 1
ATOM 812 N N . ASP A 1 98 ? -13.460 -12.350 22.974 1.00 92.62 98 ASP A N 1
ATOM 813 C CA . ASP A 1 98 ? -12.430 -12.109 23.994 1.00 92.62 98 ASP A CA 1
ATOM 814 C C . ASP A 1 98 ? -10.993 -12.386 23.500 1.00 92.62 98 ASP A C 1
ATOM 816 O O . ASP A 1 98 ? -10.033 -12.184 24.245 1.00 92.62 98 ASP A O 1
ATOM 820 N N . GLU A 1 99 ? -10.822 -12.848 22.257 1.00 95.94 99 GLU A N 1
ATOM 821 C CA . GLU A 1 99 ? -9.512 -13.160 21.674 1.00 95.94 99 GLU A CA 1
ATOM 822 C C . GLU A 1 99 ? -8.956 -11.959 20.904 1.00 95.94 99 GLU A C 1
ATOM 824 O O . GLU A 1 99 ? -9.672 -11.323 20.128 1.00 95.94 99 GLU A O 1
ATOM 829 N N . ALA A 1 100 ? -7.670 -11.654 21.104 1.00 96.75 100 ALA A N 1
ATOM 830 C CA . ALA A 1 100 ? -6.966 -10.566 20.433 1.00 96.75 100 ALA A CA 1
ATOM 831 C C . ALA A 1 100 ? -5.594 -11.034 19.934 1.00 96.75 100 ALA A C 1
ATOM 833 O O . ALA A 1 100 ? -4.748 -11.439 20.731 1.00 96.75 100 ALA A O 1
ATOM 834 N N . ASP A 1 101 ? -5.365 -10.916 18.625 1.00 97.38 101 ASP A N 1
ATOM 835 C CA . ASP A 1 101 ? -4.118 -11.314 17.972 1.00 97.38 101 ASP A CA 1
ATOM 836 C C . ASP A 1 101 ? -3.540 -10.177 17.130 1.00 97.38 101 ASP A C 1
ATOM 838 O O . ASP A 1 101 ? -4.240 -9.516 16.359 1.00 97.38 101 ASP A O 1
ATOM 842 N N . THR A 1 102 ? -2.222 -9.981 17.209 1.00 97.50 102 THR A N 1
ATOM 843 C CA . THR A 1 102 ? -1.521 -9.087 16.278 1.00 97.50 102 THR A CA 1
ATOM 844 C C . THR A 1 102 ? -1.632 -9.619 14.849 1.00 97.50 102 THR A C 1
ATOM 846 O O . THR A 1 102 ? -1.322 -10.779 14.578 1.00 97.50 102 THR A O 1
ATOM 849 N N . THR A 1 103 ? -1.993 -8.751 13.905 1.00 97.50 103 THR A N 1
ATOM 850 C CA . THR A 1 103 ? -2.172 -9.116 12.501 1.00 97.50 103 THR A CA 1
ATOM 851 C C . THR A 1 103 ? -1.506 -8.137 11.538 1.00 97.50 103 THR A C 1
ATOM 853 O O . THR A 1 103 ? -1.374 -6.938 11.778 1.00 97.50 103 THR A O 1
ATOM 856 N N . THR A 1 104 ? -1.100 -8.677 10.393 1.00 97.50 104 THR A N 1
ATOM 857 C CA . THR A 1 104 ? -0.728 -7.915 9.191 1.00 97.50 104 THR A CA 1
ATOM 858 C C . THR A 1 104 ? -1.516 -8.401 7.972 1.00 97.50 104 THR A C 1
ATOM 860 O O . THR A 1 104 ? -1.103 -8.191 6.831 1.00 97.50 104 THR A O 1
ATOM 863 N N . ASP A 1 105 ? -2.637 -9.092 8.199 1.00 98.06 105 ASP A N 1
ATOM 864 C CA . ASP A 1 105 ? -3.545 -9.529 7.143 1.00 98.06 105 ASP A CA 1
ATOM 865 C C . ASP A 1 105 ? -4.519 -8.403 6.778 1.00 98.06 105 ASP A C 1
ATOM 867 O O . ASP A 1 105 ? -5.665 -8.331 7.227 1.00 98.06 105 ASP A O 1
ATOM 871 N N . TYR A 1 106 ? -4.031 -7.495 5.938 1.00 98.12 106 TYR A N 1
ATOM 872 C CA . TYR A 1 106 ? -4.833 -6.406 5.390 1.00 98.12 106 TYR A CA 1
ATOM 873 C C . TYR A 1 106 ? -5.970 -6.904 4.482 1.00 98.12 106 TYR A C 1
ATOM 875 O O . TYR A 1 106 ? -6.949 -6.186 4.290 1.00 98.12 106 TYR A O 1
ATOM 883 N N . THR A 1 107 ? -5.874 -8.118 3.924 1.00 98.19 107 THR A N 1
ATOM 884 C CA . THR A 1 107 ? -6.942 -8.683 3.084 1.00 98.19 107 THR A CA 1
ATOM 885 C C . THR A 1 107 ? -8.136 -9.087 3.932 1.00 98.19 107 THR A C 1
ATOM 887 O O . THR A 1 107 ? -9.278 -8.830 3.554 1.00 98.19 107 THR A O 1
ATOM 890 N N . GLN A 1 108 ? -7.868 -9.660 5.107 1.00 98.25 108 GLN A N 1
ATOM 891 C CA . GLN A 1 108 ? -8.886 -9.974 6.093 1.00 98.25 108 GLN A CA 1
ATOM 892 C C . GLN A 1 108 ? -9.547 -8.695 6.610 1.00 98.25 108 GLN A C 1
ATOM 894 O O . GLN A 1 108 ? -10.772 -8.605 6.572 1.00 98.25 108 GLN A O 1
ATOM 899 N N . LEU A 1 109 ? -8.753 -7.678 6.976 1.00 98.44 109 LEU A N 1
ATOM 900 C CA . LEU A 1 109 ? -9.286 -6.379 7.407 1.00 98.44 109 LEU A CA 1
ATOM 901 C C . LEU A 1 109 ? -10.241 -5.792 6.370 1.00 98.44 109 LEU A C 1
ATOM 903 O O . LEU A 1 109 ? -11.354 -5.415 6.713 1.00 98.44 109 LEU A O 1
ATOM 907 N N . LEU A 1 110 ? -9.844 -5.751 5.098 1.00 98.12 110 LEU A N 1
ATOM 908 C CA . LEU A 1 110 ? -10.670 -5.184 4.030 1.00 98.12 110 LEU A CA 1
ATOM 909 C C . LEU A 1 110 ? -11.987 -5.932 3.805 1.00 98.12 110 LEU A C 1
ATOM 911 O O . LEU A 1 110 ? -12.978 -5.314 3.422 1.00 98.12 110 LEU A O 1
ATOM 915 N N . ARG A 1 111 ? -12.008 -7.251 4.015 1.00 97.75 111 ARG A N 1
ATOM 916 C CA . ARG A 1 111 ? -13.222 -8.064 3.856 1.00 97.75 111 ARG A CA 1
ATOM 917 C C . ARG A 1 111 ? -14.163 -7.957 5.051 1.00 97.75 111 ARG A C 1
ATOM 919 O O . ARG A 1 111 ? -15.373 -8.045 4.851 1.00 97.75 111 ARG A O 1
ATOM 926 N N . GLU A 1 112 ? -13.615 -7.784 6.251 1.00 97.62 112 GLU A N 1
ATOM 927 C CA . GLU A 1 112 ? -14.373 -7.736 7.505 1.00 97.62 112 GLU A CA 1
ATOM 928 C C . GLU A 1 112 ? -14.837 -6.325 7.878 1.00 97.62 112 GLU A C 1
ATOM 930 O O . GLU A 1 112 ? -15.881 -6.200 8.515 1.00 97.62 112 GLU A O 1
ATOM 935 N N . ALA A 1 113 ? -14.092 -5.284 7.490 1.00 97.94 113 ALA A N 1
ATOM 936 C CA . ALA A 1 113 ? -14.370 -3.899 7.859 1.00 97.94 113 ALA A CA 1
ATOM 937 C C . ALA A 1 113 ? -15.741 -3.417 7.370 1.00 97.94 113 ALA A C 1
ATOM 939 O O . ALA A 1 113 ? -16.166 -3.674 6.239 1.00 97.94 113 ALA A O 1
ATOM 940 N N . VAL A 1 114 ? -16.402 -2.629 8.213 1.00 98.06 114 VAL A N 1
ATOM 941 C CA . VAL A 1 114 ? -17.634 -1.924 7.874 1.00 98.06 114 VAL A CA 1
ATOM 942 C C . VAL A 1 114 ? -17.274 -0.625 7.153 1.00 98.06 114 VAL A C 1
ATOM 944 O O . VAL A 1 114 ? -16.588 0.238 7.698 1.00 98.06 114 VAL A O 1
ATOM 947 N N . PHE A 1 115 ? -17.741 -0.474 5.914 1.00 97.81 115 PHE A N 1
ATOM 948 C CA . PHE A 1 115 ? -17.493 0.713 5.090 1.00 97.81 115 PHE A CA 1
ATOM 949 C C . PHE A 1 115 ? -18.539 1.803 5.346 1.00 97.81 115 PHE A C 1
ATOM 951 O O . PHE A 1 115 ? -19.703 1.514 5.623 1.00 97.81 115 PHE A O 1
ATOM 958 N N . THR A 1 116 ? -18.146 3.070 5.197 1.00 97.94 116 THR A N 1
ATOM 959 C CA . THR A 1 116 ? -19.047 4.234 5.333 1.00 97.94 116 THR A CA 1
ATOM 960 C C . THR A 1 116 ? -20.007 4.400 4.147 1.00 97.94 116 THR A C 1
ATOM 962 O O . THR A 1 116 ? -20.889 5.258 4.167 1.00 97.94 116 THR A O 1
ATOM 965 N N . PHE A 1 117 ? -19.859 3.567 3.115 1.00 95.75 117 PHE A N 1
ATOM 966 C CA . PHE A 1 117 ? -20.674 3.540 1.906 1.00 95.75 117 PHE A CA 1
ATOM 967 C C . PHE A 1 117 ? -20.970 2.094 1.470 1.00 95.75 117 PHE A C 1
ATOM 969 O O . PHE A 1 117 ? -20.280 1.165 1.899 1.00 95.75 117 PHE A O 1
ATOM 976 N N . PRO A 1 118 ? -21.970 1.871 0.591 1.00 94.62 118 PRO A N 1
ATOM 977 C CA . PRO A 1 118 ? -22.248 0.548 0.040 1.00 94.62 118 PRO A CA 1
ATOM 978 C C . PRO A 1 118 ? -21.030 -0.025 -0.692 1.00 94.62 118 PRO A C 1
ATOM 980 O O . PRO A 1 118 ? -20.630 0.461 -1.752 1.00 94.62 118 PRO A O 1
ATOM 983 N N . LYS A 1 119 ? -20.437 -1.069 -0.113 1.00 91.69 119 LYS A N 1
ATOM 984 C CA . LYS A 1 119 ? -19.261 -1.749 -0.653 1.00 91.69 119 LYS A CA 1
ATOM 985 C C . LYS A 1 119 ? -19.563 -2.375 -2.022 1.00 91.69 119 LYS A C 1
ATOM 987 O O . LYS A 1 119 ? -20.579 -3.041 -2.202 1.00 91.69 119 LYS A O 1
ATOM 992 N N . ASN A 1 120 ? -18.631 -2.219 -2.963 1.00 96.56 120 ASN A N 1
ATOM 993 C CA . ASN A 1 120 ? -18.588 -3.004 -4.196 1.00 96.56 120 ASN A CA 1
ATOM 994 C C . ASN A 1 120 ? -17.538 -4.114 -4.044 1.00 96.56 120 ASN A C 1
ATOM 996 O O . ASN A 1 120 ? -16.338 -3.838 -4.073 1.00 96.56 120 ASN A O 1
ATOM 1000 N N . ASP A 1 121 ? -17.991 -5.359 -3.893 1.00 95.56 121 ASP A N 1
ATOM 1001 C CA . ASP A 1 121 ? -17.105 -6.501 -3.635 1.00 95.56 121 ASP A CA 1
ATOM 1002 C C . ASP A 1 121 ? -16.135 -6.785 -4.791 1.00 95.56 121 ASP A C 1
ATOM 1004 O O . ASP A 1 121 ? -14.988 -7.153 -4.556 1.00 95.56 121 ASP A O 1
ATOM 1008 N N . GLU A 1 122 ? -16.538 -6.556 -6.045 1.00 97.56 122 GLU A N 1
ATOM 1009 C CA . GLU A 1 122 ? -15.646 -6.760 -7.192 1.00 97.56 122 GLU A CA 1
ATOM 1010 C C . GLU A 1 122 ? -14.473 -5.773 -7.163 1.00 97.56 122 GLU A C 1
ATOM 1012 O O . GLU A 1 122 ? -13.320 -6.150 -7.380 1.00 97.56 122 GLU A O 1
ATOM 1017 N N . LYS A 1 123 ? -14.754 -4.502 -6.852 1.00 97.31 123 LYS A N 1
ATOM 1018 C CA . LYS A 1 123 ? -13.718 -3.472 -6.715 1.00 97.31 123 LYS A CA 1
ATOM 1019 C C . LYS A 1 123 ? -12.831 -3.709 -5.503 1.00 97.31 123 LYS A C 1
ATOM 1021 O O . LYS A 1 123 ? -11.625 -3.490 -5.600 1.00 97.31 123 LYS A O 1
ATOM 1026 N N . LEU A 1 124 ? -13.400 -4.200 -4.404 1.00 97.50 124 LEU A N 1
ATOM 1027 C CA . LEU A 1 124 ? -12.627 -4.580 -3.228 1.00 97.50 124 LEU A CA 1
ATOM 1028 C C . LEU A 1 124 ? -11.627 -5.694 -3.557 1.00 97.50 124 LEU A C 1
ATOM 1030 O O . LEU A 1 124 ? -10.448 -5.569 -3.240 1.00 97.50 124 LEU A O 1
ATOM 1034 N N . GLU A 1 125 ? -12.065 -6.756 -4.233 1.00 97.50 125 GLU A N 1
ATOM 1035 C CA . GLU A 1 125 ? -11.180 -7.869 -4.591 1.00 97.50 125 GLU A CA 1
ATOM 1036 C C . GLU A 1 125 ? -10.113 -7.450 -5.617 1.00 97.50 125 GLU A C 1
ATOM 1038 O O . GLU A 1 125 ? -8.958 -7.859 -5.498 1.00 97.50 125 GLU A O 1
ATOM 1043 N N . GLN A 1 126 ? -10.441 -6.570 -6.575 1.00 97.75 126 GLN A N 1
ATOM 1044 C CA . GLN A 1 126 ? -9.443 -5.963 -7.473 1.00 97.75 126 GLN A CA 1
ATOM 1045 C C . GLN A 1 126 ? -8.371 -5.196 -6.682 1.00 97.75 126 GLN A C 1
ATOM 1047 O O . GLN A 1 126 ? -7.176 -5.378 -6.920 1.00 97.75 126 GLN A O 1
ATOM 1052 N N . PHE A 1 127 ? -8.782 -4.398 -5.696 1.00 98.19 127 PHE A N 1
ATOM 1053 C CA . PHE A 1 127 ? -7.859 -3.654 -4.845 1.00 98.19 127 PHE A CA 1
ATOM 1054 C C . PHE A 1 127 ? -7.004 -4.570 -3.953 1.00 98.19 127 PHE A C 1
ATOM 1056 O O . PHE A 1 127 ? -5.795 -4.369 -3.839 1.00 98.19 127 PHE A O 1
ATOM 1063 N N . ILE A 1 128 ? -7.581 -5.636 -3.392 1.00 98.44 128 ILE A N 1
ATOM 1064 C CA . ILE A 1 128 ? -6.832 -6.663 -2.649 1.00 98.44 128 ILE A CA 1
ATOM 1065 C C . ILE A 1 128 ? -5.737 -7.280 -3.530 1.00 98.44 128 ILE A C 1
ATOM 1067 O O . ILE A 1 128 ? -4.604 -7.451 -3.074 1.00 98.44 128 ILE A O 1
ATOM 1071 N N . VAL A 1 129 ? -6.031 -7.564 -4.803 1.00 98.12 129 VAL A N 1
ATOM 1072 C CA . VAL A 1 129 ? -5.026 -8.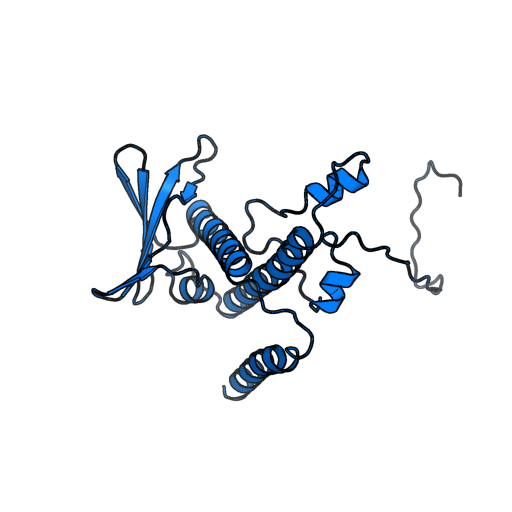065 -5.752 1.00 98.12 129 VAL A CA 1
ATOM 1073 C C . VAL A 1 129 ? -3.890 -7.056 -5.944 1.00 98.12 129 VAL A C 1
ATOM 1075 O O . VAL A 1 129 ? -2.726 -7.455 -5.968 1.00 98.12 129 VAL A O 1
ATOM 1078 N N . GLU A 1 130 ? -4.173 -5.758 -6.031 1.00 98.38 130 GLU A N 1
ATOM 1079 C CA . GLU A 1 130 ? -3.127 -4.733 -6.133 1.00 98.38 130 GLU A CA 1
ATOM 1080 C C . GLU A 1 130 ? -2.213 -4.669 -4.902 1.00 98.38 130 GLU A C 1
ATOM 1082 O O . GLU A 1 130 ? -0.994 -4.494 -5.045 1.00 98.38 130 GLU A O 1
ATOM 1087 N N . LEU A 1 131 ? -2.778 -4.821 -3.702 1.00 98.50 131 LEU A N 1
ATOM 1088 C CA . LEU A 1 131 ? -2.025 -4.853 -2.445 1.00 98.50 131 LEU A CA 1
ATOM 1089 C C . LEU A 1 131 ? -1.130 -6.091 -2.369 1.00 98.50 131 LEU A C 1
ATOM 1091 O O . LEU A 1 131 ? 0.067 -5.960 -2.123 1.00 98.50 131 LEU A O 1
ATOM 1095 N N . LEU A 1 132 ? -1.667 -7.269 -2.698 1.00 97.94 132 LEU A N 1
ATOM 1096 C CA . LEU A 1 132 ? -0.894 -8.516 -2.753 1.00 97.94 132 LEU A CA 1
ATOM 1097 C C . LEU A 1 132 ? 0.250 -8.435 -3.772 1.00 97.94 132 LEU A C 1
ATOM 1099 O O . LEU A 1 132 ? 1.354 -8.920 -3.529 1.00 97.94 132 LEU A O 1
ATOM 1103 N N . GLN A 1 133 ? 0.017 -7.795 -4.919 1.00 97.81 133 GLN A N 1
ATOM 1104 C CA . GLN A 1 133 ? 1.063 -7.586 -5.920 1.00 97.81 133 GLN A CA 1
ATOM 1105 C C . GLN A 1 133 ? 2.128 -6.591 -5.447 1.00 97.81 133 GLN A C 1
ATOM 1107 O O . GLN A 1 133 ? 3.309 -6.784 -5.740 1.00 97.81 133 GLN A O 1
ATOM 1112 N N . THR A 1 134 ? 1.729 -5.566 -4.690 1.00 97.81 134 THR A N 1
ATOM 1113 C CA . THR A 1 134 ? 2.653 -4.630 -4.034 1.00 97.81 134 THR A CA 1
ATOM 1114 C C . THR A 1 134 ? 3.513 -5.354 -3.004 1.00 97.81 134 THR A C 1
ATOM 1116 O O . THR A 1 134 ? 4.734 -5.238 -3.068 1.00 97.81 134 THR A O 1
ATOM 1119 N N . GLU A 1 135 ? 2.913 -6.163 -2.126 1.00 97.38 135 GLU A N 1
ATOM 1120 C CA . GLU A 1 135 ? 3.637 -6.990 -1.153 1.00 97.38 135 GLU A CA 1
ATOM 1121 C C . GLU A 1 135 ? 4.673 -7.880 -1.848 1.00 97.38 135 GLU A C 1
ATOM 1123 O O . GLU A 1 135 ? 5.853 -7.870 -1.492 1.00 97.38 135 GLU A O 1
ATOM 1128 N N . LEU A 1 136 ? 4.249 -8.606 -2.882 1.00 96.44 136 LEU A N 1
ATOM 1129 C CA . LEU A 1 136 ? 5.093 -9.549 -3.606 1.00 96.44 136 LEU A CA 1
ATOM 1130 C C . LEU A 1 136 ? 6.291 -8.859 -4.283 1.00 96.44 136 LEU A C 1
ATOM 1132 O O . LEU A 1 136 ? 7.434 -9.310 -4.164 1.00 96.44 136 LEU A O 1
ATOM 1136 N N . LYS A 1 137 ? 6.045 -7.756 -4.995 1.00 96.56 137 LYS A N 1
ATOM 1137 C CA . LYS A 1 137 ? 7.068 -7.057 -5.790 1.00 96.56 137 LYS A CA 1
ATOM 1138 C C . LYS A 1 137 ? 7.975 -6.181 -4.940 1.00 96.56 137 LYS A C 1
ATOM 1140 O O . LYS A 1 137 ? 9.165 -6.085 -5.246 1.00 96.56 137 LYS A O 1
ATOM 1145 N N . ASP A 1 138 ? 7.463 -5.578 -3.870 1.00 96.25 138 ASP A N 1
ATOM 1146 C CA . ASP A 1 138 ? 8.299 -4.825 -2.933 1.00 96.25 138 ASP A CA 1
ATOM 1147 C C . ASP A 1 138 ? 9.172 -5.773 -2.102 1.00 96.25 138 ASP A C 1
ATOM 1149 O O . ASP A 1 138 ? 10.356 -5.500 -1.925 1.00 96.25 138 ASP A O 1
ATOM 1153 N N . THR A 1 139 ? 8.661 -6.951 -1.718 1.00 96.25 139 THR A N 1
ATOM 1154 C CA . THR A 1 139 ? 9.476 -8.006 -1.086 1.00 96.25 139 THR A CA 1
ATOM 1155 C C . THR A 1 139 ? 10.629 -8.433 -1.996 1.00 96.25 139 THR A C 1
ATOM 1157 O O . THR A 1 139 ? 11.781 -8.434 -1.557 1.00 96.25 139 THR A O 1
ATOM 1160 N N . GLN A 1 140 ? 10.363 -8.716 -3.279 1.00 95.31 140 GLN A N 1
ATOM 1161 C CA . GLN A 1 140 ? 11.415 -9.035 -4.255 1.00 95.31 140 GLN A CA 1
ATOM 1162 C C . GLN A 1 140 ? 12.448 -7.900 -4.377 1.00 95.31 140 GLN A C 1
ATOM 1164 O O . GLN A 1 140 ? 13.653 -8.157 -4.388 1.00 95.31 140 GLN A O 1
ATOM 1169 N N . SER A 1 141 ? 11.981 -6.652 -4.455 1.00 93.56 141 SER A N 1
ATOM 1170 C CA . SER A 1 141 ? 12.833 -5.465 -4.615 1.00 93.56 141 SER A CA 1
ATOM 1171 C C . SER A 1 141 ? 13.732 -5.243 -3.394 1.00 93.56 141 SER A C 1
ATOM 1173 O O . SER A 1 141 ? 14.933 -5.019 -3.529 1.00 93.56 141 SER A O 1
ATOM 1175 N N . MET A 1 142 ? 13.179 -5.381 -2.187 1.00 92.69 142 MET A N 1
ATOM 1176 C CA . MET A 1 142 ? 13.914 -5.241 -0.928 1.00 92.69 142 MET A CA 1
ATOM 1177 C C . MET A 1 142 ? 14.940 -6.363 -0.736 1.00 92.69 142 MET A C 1
ATOM 1179 O O . MET A 1 142 ? 16.079 -6.087 -0.366 1.00 92.69 142 MET A O 1
ATOM 1183 N N . GLN A 1 143 ? 14.591 -7.614 -1.062 1.00 92.88 143 GLN A N 1
ATOM 1184 C CA . GLN A 1 143 ? 15.547 -8.731 -1.043 1.00 92.88 143 GLN A CA 1
ATOM 1185 C C . GLN A 1 143 ? 16.703 -8.519 -2.025 1.00 92.88 143 GLN A C 1
ATOM 1187 O O . GLN A 1 143 ? 17.857 -8.836 -1.713 1.00 92.88 143 GLN A O 1
ATOM 1192 N N . TYR A 1 144 ? 16.405 -7.993 -3.215 1.00 91.38 144 TYR A N 1
ATOM 1193 C CA . TYR A 1 144 ? 17.428 -7.653 -4.194 1.00 91.38 144 TYR A 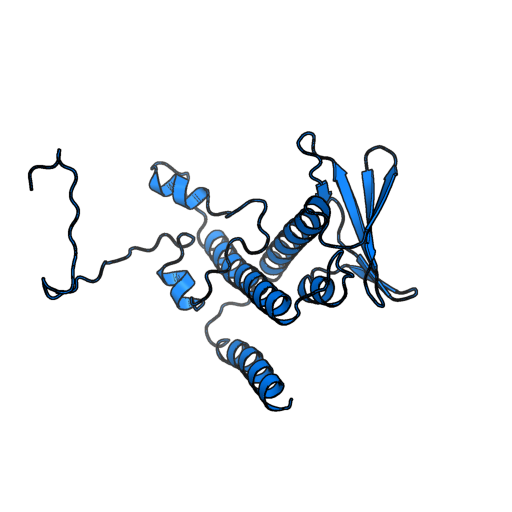CA 1
ATOM 1194 C C . TYR A 1 144 ? 18.349 -6.554 -3.670 1.00 91.38 144 TYR A C 1
ATOM 1196 O O . TYR A 1 144 ? 19.563 -6.717 -3.751 1.00 91.38 144 TYR A O 1
ATOM 1204 N N . ARG A 1 145 ? 17.794 -5.496 -3.072 1.00 89.12 145 ARG A N 1
ATOM 1205 C CA . ARG A 1 145 ? 18.558 -4.389 -2.484 1.00 89.12 145 ARG A CA 1
ATOM 1206 C C . ARG A 1 145 ? 19.436 -4.828 -1.309 1.00 89.12 145 ARG A C 1
ATOM 1208 O O . ARG A 1 145 ? 20.565 -4.374 -1.214 1.00 89.12 145 ARG A O 1
ATOM 1215 N N . GLU A 1 146 ? 18.975 -5.732 -0.444 1.00 89.19 146 GLU A N 1
ATOM 1216 C CA . GLU A 1 146 ? 19.829 -6.296 0.619 1.00 89.19 146 GLU A CA 1
ATOM 1217 C C . GLU A 1 146 ? 20.971 -7.150 0.054 1.00 89.19 146 GLU A C 1
ATOM 1219 O O . GLU A 1 146 ? 22.089 -7.110 0.561 1.00 89.19 146 GLU A O 1
ATOM 1224 N N . SER A 1 147 ? 20.707 -7.908 -1.016 1.00 89.50 147 SER A N 1
ATOM 1225 C CA . SER A 1 147 ? 21.740 -8.708 -1.690 1.00 89.50 147 SER A CA 1
ATOM 1226 C C . SER A 1 147 ? 22.697 -7.861 -2.536 1.00 89.50 147 SER A C 1
ATOM 1228 O O . SER A 1 147 ? 23.801 -8.312 -2.828 1.00 89.50 147 SER A O 1
ATOM 1230 N N . ASN A 1 148 ? 22.267 -6.667 -2.948 1.00 87.81 148 ASN A N 1
ATOM 1231 C CA . ASN A 1 148 ? 22.997 -5.741 -3.809 1.00 87.81 148 ASN A CA 1
ATOM 1232 C C . ASN A 1 148 ? 22.854 -4.317 -3.244 1.00 87.81 148 ASN A C 1
ATOM 1234 O O . ASN A 1 148 ? 22.097 -3.513 -3.802 1.00 87.81 148 ASN A O 1
ATOM 1238 N N . PRO A 1 149 ? 23.517 -4.004 -2.114 1.00 84.31 149 PRO A N 1
ATOM 1239 C CA . PRO A 1 149 ? 23.408 -2.688 -1.502 1.00 84.31 149 PRO A CA 1
ATOM 1240 C C . PRO A 1 149 ? 23.813 -1.601 -2.506 1.00 84.31 149 PRO A C 1
ATOM 1242 O O . PRO A 1 149 ? 24.850 -1.752 -3.160 1.00 84.31 149 PRO A O 1
ATOM 1245 N N . PRO A 1 150 ? 23.021 -0.525 -2.659 1.00 77.12 150 PRO A N 1
ATOM 1246 C CA . PRO A 1 150 ? 23.384 0.563 -3.553 1.00 77.12 150 PRO A CA 1
ATOM 1247 C C . PRO A 1 150 ? 24.706 1.182 -3.094 1.00 77.12 150 PRO A C 1
ATOM 1249 O O . PRO A 1 150 ? 24.918 1.395 -1.898 1.00 77.12 150 PRO A O 1
ATOM 1252 N N . ALA A 1 151 ? 25.585 1.482 -4.050 1.00 81.12 151 ALA A N 1
ATOM 1253 C CA . ALA A 1 151 ? 26.730 2.345 -3.794 1.00 81.12 151 ALA A CA 1
ATOM 1254 C C . ALA A 1 151 ? 26.249 3.760 -3.426 1.00 81.12 151 ALA A C 1
ATOM 1256 O O . ALA A 1 151 ? 25.086 4.114 -3.648 1.00 81.12 151 ALA A O 1
ATOM 1257 N N . THR A 1 152 ? 27.143 4.578 -2.870 1.00 87.00 152 THR A N 1
ATOM 1258 C CA . THR A 1 152 ? 26.867 6.005 -2.672 1.00 87.00 152 THR A CA 1
ATOM 1259 C C . THR A 1 152 ? 26.468 6.625 -4.015 1.00 87.00 152 THR A C 1
ATOM 1261 O O . THR A 1 152 ? 27.217 6.467 -4.977 1.00 87.00 152 THR A O 1
ATOM 1264 N N . PRO A 1 153 ? 25.306 7.294 -4.115 1.00 88.88 153 PRO A N 1
ATOM 1265 C CA . PRO A 1 153 ? 24.843 7.834 -5.385 1.00 88.88 153 PRO A CA 1
ATOM 1266 C C . PRO A 1 153 ? 25.708 9.021 -5.829 1.00 88.88 153 PRO A C 1
ATOM 1268 O O . PRO A 1 153 ? 25.888 9.983 -5.078 1.00 88.88 153 PRO A O 1
ATOM 1271 N N . GLU A 1 154 ? 26.222 8.965 -7.059 1.00 91.56 154 GLU A N 1
ATOM 1272 C CA . GLU A 1 154 ? 27.082 10.009 -7.641 1.00 91.56 154 GLU A CA 1
ATOM 1273 C C . GLU A 1 154 ? 26.407 10.712 -8.822 1.00 91.56 154 GLU A C 1
ATOM 1275 O O . GLU A 1 154 ? 26.564 11.919 -9.015 1.00 91.56 154 GLU A O 1
ATOM 1280 N N . THR A 1 155 ? 25.626 9.972 -9.604 1.00 89.50 155 THR A N 1
ATOM 1281 C CA . THR A 1 155 ? 24.928 10.473 -10.787 1.00 89.50 155 THR A CA 1
ATOM 1282 C C . THR A 1 155 ? 23.438 10.650 -10.527 1.00 89.50 155 THR A C 1
ATOM 1284 O O . THR A 1 155 ? 22.867 10.061 -9.610 1.00 89.50 155 THR A O 1
ATOM 1287 N N . PHE A 1 156 ? 22.773 11.434 -11.379 1.00 88.56 156 PHE A N 1
ATOM 1288 C CA . PHE A 1 156 ? 21.315 11.578 -11.343 1.00 88.56 156 PHE A CA 1
ATOM 1289 C C . PHE A 1 156 ? 20.593 10.217 -11.341 1.00 88.56 156 PHE A C 1
ATOM 1291 O O . PHE A 1 156 ? 19.696 10.004 -10.528 1.00 88.56 156 PHE A O 1
ATOM 1298 N N . ASN A 1 157 ? 21.036 9.281 -12.186 1.00 83.88 157 ASN A N 1
ATOM 1299 C CA . ASN A 1 157 ? 20.439 7.949 -12.291 1.00 83.88 157 ASN A CA 1
ATOM 1300 C C . ASN A 1 157 ? 20.590 7.145 -10.989 1.00 83.88 157 ASN A C 1
ATOM 1302 O O . ASN A 1 157 ? 19.688 6.392 -10.622 1.00 83.88 157 ASN A O 1
ATOM 1306 N N . ASP A 1 158 ? 21.699 7.323 -10.264 1.00 85.56 158 ASP A N 1
ATOM 1307 C CA . ASP A 1 158 ? 21.900 6.656 -8.976 1.00 85.56 158 ASP A CA 1
ATOM 1308 C C . ASP A 1 158 ? 20.927 7.190 -7.919 1.00 85.56 158 ASP A C 1
ATOM 1310 O O . ASP A 1 158 ? 20.367 6.416 -7.141 1.00 85.56 158 ASP A O 1
ATOM 1314 N N . TYR A 1 159 ? 20.678 8.505 -7.907 1.00 88.00 159 TYR A N 1
ATOM 1315 C CA . TYR A 1 159 ? 19.685 9.118 -7.019 1.00 88.00 159 TYR A CA 1
ATOM 1316 C C . TYR A 1 159 ? 18.256 8.684 -7.356 1.00 88.00 159 TYR A C 1
ATOM 1318 O O . TYR A 1 159 ? 17.477 8.402 -6.441 1.00 88.00 159 TYR A O 1
ATOM 1326 N N . GLU A 1 160 ? 17.915 8.581 -8.642 1.00 85.19 160 GLU A N 1
ATOM 1327 C CA . GLU A 1 160 ? 16.618 8.058 -9.086 1.00 85.19 160 GLU A CA 1
ATOM 1328 C C . GLU A 1 160 ? 16.414 6.614 -8.601 1.00 85.19 160 GLU A C 1
ATOM 1330 O O . GLU A 1 160 ? 15.372 6.284 -8.033 1.00 85.19 160 GLU A O 1
ATOM 1335 N N . PHE A 1 161 ? 17.448 5.774 -8.703 1.00 80.31 161 PHE A N 1
ATOM 1336 C CA . PHE A 1 161 ? 17.430 4.415 -8.164 1.00 80.31 161 PHE A CA 1
ATOM 1337 C C . PHE A 1 161 ? 17.345 4.362 -6.628 1.00 80.31 161 PHE A C 1
ATOM 1339 O O . PHE A 1 161 ? 16.708 3.469 -6.048 1.00 80.31 161 PHE A O 1
ATOM 1346 N N . TYR A 1 162 ? 17.975 5.309 -5.936 1.00 79.50 162 TYR A N 1
ATOM 1347 C CA . TYR A 1 162 ? 17.948 5.360 -4.478 1.00 79.50 162 TYR A CA 1
ATOM 1348 C C . TYR A 1 162 ? 16.522 5.620 -3.958 1.00 79.50 162 TYR A C 1
ATOM 1350 O O . TYR A 1 162 ? 16.051 4.916 -3.056 1.00 79.50 162 TYR A O 1
ATOM 1358 N N . ALA A 1 163 ? 15.785 6.533 -4.600 1.00 78.31 163 ALA A N 1
ATOM 1359 C CA . ALA A 1 163 ? 14.444 6.995 -4.220 1.00 78.31 163 ALA A CA 1
ATOM 1360 C C . ALA A 1 163 ? 13.277 6.049 -4.603 1.00 78.31 163 ALA A C 1
ATOM 1362 O O . ALA A 1 163 ? 12.147 6.481 -4.824 1.00 78.31 163 ALA A O 1
ATOM 1363 N N . MET A 1 164 ? 13.511 4.736 -4.640 1.00 78.06 164 MET A N 1
ATOM 1364 C CA . MET A 1 164 ? 12.549 3.736 -5.134 1.00 78.06 164 MET A CA 1
ATOM 1365 C C . MET A 1 164 ? 11.540 3.218 -4.098 1.00 78.06 164 MET A C 1
ATOM 1367 O O . MET A 1 164 ? 10.943 2.155 -4.263 1.00 78.06 164 MET A O 1
ATOM 1371 N N . GLU A 1 165 ? 11.302 3.944 -3.010 1.00 80.69 165 GLU A N 1
ATOM 1372 C CA . GLU A 1 165 ? 10.345 3.516 -1.982 1.00 80.69 165 GLU A CA 1
ATOM 1373 C C . GLU A 1 165 ? 8.893 3.511 -2.487 1.00 80.69 165 GLU A C 1
ATOM 1375 O O . GLU A 1 165 ? 8.053 2.822 -1.909 1.00 80.69 165 GLU A O 1
ATOM 1380 N N . GLY A 1 166 ? 8.605 4.211 -3.588 1.00 87.69 166 GLY A N 1
ATOM 1381 C CA . GLY A 1 166 ? 7.259 4.374 -4.132 1.00 87.69 166 GLY A CA 1
ATOM 1382 C C . GLY A 1 166 ? 6.455 5.441 -3.387 1.00 87.69 166 GLY A C 1
ATOM 1383 O O . GLY A 1 166 ? 6.995 6.240 -2.620 1.00 87.69 166 GLY A O 1
ATOM 1384 N N . HIS A 1 167 ? 5.144 5.475 -3.623 1.00 89.44 167 HIS A N 1
ATOM 1385 C CA . HIS A 1 167 ? 4.276 6.479 -3.014 1.00 89.44 167 HIS A CA 1
ATOM 1386 C C . HIS A 1 167 ? 4.181 6.291 -1.491 1.00 89.44 167 HIS A C 1
ATOM 1388 O O . HIS A 1 167 ? 3.838 5.224 -0.991 1.00 89.44 167 HIS A O 1
ATOM 1394 N N . GLN A 1 168 ? 4.394 7.366 -0.731 1.00 89.50 168 GLN A N 1
ATOM 1395 C CA . GLN A 1 168 ? 4.372 7.336 0.741 1.00 89.50 168 GLN A CA 1
ATOM 1396 C C . GLN A 1 168 ? 2.956 7.291 1.354 1.00 89.50 168 GLN A C 1
ATOM 1398 O O . GLN A 1 168 ? 2.810 7.346 2.570 1.00 89.50 168 GLN A O 1
ATOM 1403 N N . TYR A 1 169 ? 1.911 7.207 0.528 1.00 90.69 169 TYR A N 1
ATOM 1404 C CA . TYR A 1 169 ? 0.510 7.313 0.956 1.00 90.69 169 TYR A CA 1
ATOM 14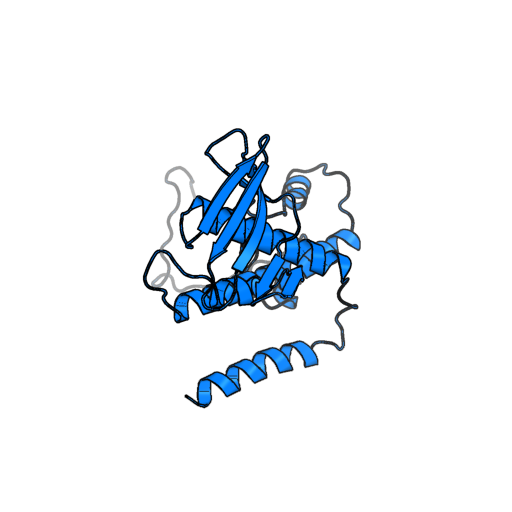05 C C . TYR A 1 169 ? -0.324 6.177 0.377 1.00 90.69 169 TYR A C 1
ATOM 1407 O O . TYR A 1 169 ? -0.985 5.478 1.131 1.00 90.69 169 TYR A O 1
ATOM 1415 N N . HIS A 1 170 ? -0.259 5.970 -0.944 1.00 93.88 170 HIS A N 1
ATOM 1416 C CA . HIS A 1 170 ? -1.034 4.919 -1.592 1.00 93.88 170 HIS A CA 1
ATOM 1417 C C . HIS A 1 170 ? -0.574 3.531 -1.121 1.00 93.88 170 HIS A C 1
ATOM 1419 O O . HIS A 1 170 ? 0.608 3.227 -1.281 1.00 93.88 170 HIS A O 1
ATOM 1425 N N . PRO A 1 171 ? -1.464 2.670 -0.601 1.00 95.44 171 PRO A N 1
ATOM 1426 C CA . PRO A 1 171 ? -1.061 1.379 -0.045 1.00 95.44 171 PRO A CA 1
ATOM 1427 C C . PRO A 1 171 ? -0.638 0.357 -1.112 1.00 95.44 171 PRO A C 1
ATOM 1429 O O . PRO A 1 171 ? 0.199 -0.496 -0.833 1.00 95.44 171 PRO A O 1
ATOM 1432 N N . SER A 1 172 ? -1.139 0.457 -2.353 1.00 96.06 172 SER A N 1
ATOM 1433 C CA . SER A 1 172 ? -0.705 -0.390 -3.483 1.00 96.06 172 SER A CA 1
ATOM 1434 C C . SER A 1 172 ? 0.371 0.267 -4.372 1.00 96.06 172 SER A C 1
ATOM 1436 O O . SER A 1 172 ? 0.313 0.245 -5.601 1.00 96.06 172 SER A O 1
ATOM 1438 N N . TYR A 1 173 ? 1.385 0.883 -3.758 1.00 95.50 173 TYR A N 1
ATOM 1439 C CA . TYR A 1 173 ? 2.408 1.711 -4.421 1.00 95.50 173 TYR A CA 1
ATOM 1440 C C . TYR A 1 173 ? 3.320 0.991 -5.440 1.00 95.50 173 TYR A C 1
ATOM 1442 O O . TYR A 1 173 ? 4.070 1.663 -6.152 1.00 95.50 173 TYR A O 1
ATOM 1450 N N . LYS A 1 174 ? 3.297 -0.348 -5.525 1.00 95.12 174 LYS A N 1
ATOM 1451 C CA . LYS A 1 174 ? 4.118 -1.154 -6.457 1.00 95.12 174 LYS A CA 1
ATOM 1452 C C . LYS A 1 174 ? 3.341 -2.316 -7.088 1.00 95.12 174 LYS A C 1
ATOM 1454 O O . LYS A 1 174 ? 3.927 -3.343 -7.428 1.00 95.12 174 LYS A O 1
ATOM 1459 N N . SER A 1 175 ? 2.033 -2.158 -7.296 1.00 95.81 175 SER A N 1
ATOM 1460 C CA . SER A 1 175 ? 1.179 -3.243 -7.798 1.00 95.81 175 SER A CA 1
ATOM 1461 C C . SER A 1 175 ? 1.635 -3.782 -9.159 1.00 95.81 175 SER A C 1
ATOM 1463 O O . SER A 1 175 ? 1.689 -4.997 -9.345 1.00 95.81 175 SER A O 1
ATOM 1465 N N . ARG A 1 176 ? 2.010 -2.906 -10.109 1.00 94.88 176 ARG A N 1
ATOM 1466 C CA . ARG A 1 176 ? 2.511 -3.250 -11.462 1.00 94.88 176 ARG A CA 1
ATOM 1467 C C . ARG A 1 176 ? 1.724 -4.405 -12.094 1.00 94.88 176 ARG A C 1
ATOM 1469 O O . ARG A 1 176 ? 2.314 -5.416 -12.493 1.00 94.88 176 ARG A O 1
ATOM 1476 N N . LEU A 1 177 ? 0.392 -4.319 -12.067 1.00 94.75 177 LEU A N 1
ATOM 1477 C CA . LEU A 1 177 ? -0.475 -5.379 -12.585 1.00 94.75 177 LEU A CA 1
ATOM 1478 C C . LEU A 1 177 ? -0.080 -5.736 -14.027 1.00 94.75 177 LEU A C 1
ATOM 1480 O O . LEU A 1 177 ? 0.262 -4.865 -14.820 1.00 94.75 177 LEU A O 1
ATOM 1484 N N . GLY A 1 178 ? -0.083 -7.032 -14.339 1.00 95.00 178 GLY A N 1
ATOM 1485 C CA . GLY A 1 178 ? 0.388 -7.566 -15.621 1.00 95.00 178 GLY A CA 1
ATOM 1486 C C . GLY A 1 178 ? 1.852 -8.022 -15.635 1.00 95.00 178 GLY A C 1
ATOM 1487 O O . GLY A 1 178 ? 2.201 -8.846 -16.472 1.00 95.00 178 GLY A O 1
ATOM 1488 N N . PHE A 1 179 ? 2.699 -7.579 -14.699 1.00 96.38 179 PHE A N 1
ATOM 1489 C CA . PHE A 1 179 ? 4.071 -8.095 -14.578 1.00 96.38 179 PHE A CA 1
ATOM 1490 C C . PHE A 1 179 ? 4.133 -9.354 -13.714 1.00 96.38 179 PHE A C 1
ATOM 1492 O O . PHE A 1 179 ? 3.691 -9.345 -12.560 1.00 96.38 179 PHE A O 1
ATOM 1499 N N . THR A 1 180 ? 4.776 -10.402 -14.232 1.00 95.81 180 THR A N 1
ATOM 1500 C CA . THR A 1 180 ? 5.286 -11.506 -13.406 1.00 95.81 180 THR A CA 1
ATOM 1501 C C . THR A 1 180 ? 6.485 -11.041 -12.569 1.00 95.81 180 THR A C 1
ATOM 1503 O O . THR A 1 180 ? 7.044 -9.970 -12.801 1.00 95.81 180 THR A O 1
ATOM 1506 N N . LEU A 1 181 ? 6.952 -11.853 -11.615 1.00 95.12 181 LEU A N 1
ATOM 1507 C CA . LEU A 1 181 ? 8.200 -11.555 -10.893 1.00 95.12 181 LEU A CA 1
ATOM 1508 C C . LEU A 1 181 ? 9.432 -11.507 -11.816 1.00 95.12 181 LEU A C 1
ATOM 1510 O O . LEU A 1 181 ? 10.381 -10.776 -11.535 1.00 95.12 181 LEU A O 1
ATOM 1514 N N . SER A 1 182 ? 9.425 -12.269 -12.916 1.00 96.12 182 SER A N 1
ATOM 1515 C CA . SER A 1 182 ? 10.498 -12.212 -13.913 1.00 96.12 182 SER A CA 1
ATOM 1516 C C . SER A 1 182 ? 10.455 -10.902 -14.696 1.00 96.12 182 SER A C 1
ATOM 1518 O O . SER A 1 182 ? 11.505 -10.318 -14.957 1.00 96.12 182 SER A O 1
ATOM 1520 N N . ASP A 1 183 ? 9.260 -10.425 -15.051 1.00 96.88 183 ASP A N 1
ATOM 1521 C CA . ASP A 1 183 ? 9.095 -9.120 -15.700 1.00 96.88 183 ASP A CA 1
ATOM 1522 C C . ASP A 1 183 ? 9.472 -7.993 -14.743 1.00 96.88 183 ASP A C 1
ATOM 1524 O O . ASP A 1 183 ? 10.175 -7.066 -15.134 1.00 96.88 183 ASP A O 1
ATOM 1528 N N . ASN A 1 184 ? 9.082 -8.105 -13.470 1.00 95.75 184 ASN A N 1
ATOM 1529 C CA . ASN A 1 184 ? 9.446 -7.137 -12.445 1.00 95.75 184 ASN A CA 1
ATOM 1530 C C . ASN A 1 184 ? 10.967 -7.040 -12.288 1.00 95.75 184 ASN A C 1
ATOM 1532 O O . ASN A 1 184 ? 1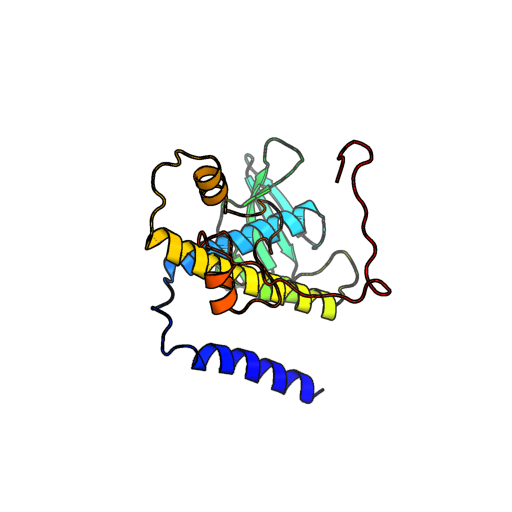1.485 -5.936 -12.287 1.00 95.75 184 ASN A O 1
ATOM 1536 N N . LEU A 1 185 ? 11.691 -8.163 -12.256 1.00 94.19 185 LEU A N 1
ATOM 1537 C CA . LEU A 1 185 ? 13.158 -8.158 -12.229 1.00 94.19 185 LEU A CA 1
ATOM 1538 C C . LEU A 1 185 ? 13.772 -7.544 -13.500 1.00 94.19 185 LEU A C 1
ATOM 1540 O O . LEU A 1 185 ? 14.799 -6.877 -13.439 1.00 94.19 185 LEU A O 1
ATOM 1544 N N . LYS A 1 186 ? 13.162 -7.786 -14.664 1.00 95.06 186 LYS A N 1
ATOM 1545 C CA . LYS A 1 186 ? 13.698 -7.359 -15.964 1.00 95.06 186 LYS A CA 1
ATOM 1546 C C . LYS A 1 186 ? 13.408 -5.897 -16.302 1.00 95.06 186 LYS A C 1
ATOM 1548 O O . LYS A 1 186 ? 14.176 -5.296 -17.046 1.00 95.06 186 LYS A O 1
ATOM 1553 N N . PHE A 1 187 ? 12.295 -5.352 -15.824 1.00 94.50 187 PHE A N 1
ATOM 1554 C CA . PHE A 1 187 ? 11.787 -4.038 -16.229 1.00 94.50 187 PHE A CA 1
ATOM 1555 C C . PHE A 1 187 ? 11.467 -3.118 -15.050 1.00 94.50 187 PHE A C 1
ATOM 1557 O O . PHE A 1 187 ? 11.215 -1.934 -15.251 1.00 94.50 187 PHE A O 1
ATOM 1564 N N . GLY A 1 188 ? 11.451 -3.641 -13.825 1.00 92.50 188 GLY A N 1
ATOM 1565 C CA . GLY A 1 188 ? 11.209 -2.851 -12.630 1.00 92.50 188 GLY A CA 1
ATOM 1566 C C . GLY A 1 188 ? 12.373 -1.891 -12.369 1.00 92.50 188 GLY A C 1
ATOM 1567 O O . GLY A 1 188 ? 13.521 -2.335 -12.339 1.00 92.50 188 GLY A O 1
ATOM 1568 N N . PRO A 1 189 ? 12.112 -0.595 -12.134 1.00 90.12 189 PRO A N 1
ATOM 1569 C CA . PRO A 1 189 ? 13.167 0.379 -11.835 1.00 90.12 189 PRO A CA 1
ATOM 1570 C C . PRO A 1 189 ? 13.987 0.033 -10.578 1.00 90.12 189 PRO A C 1
ATOM 1572 O O . PRO A 1 189 ? 15.152 0.404 -10.490 1.00 90.12 189 PRO A O 1
ATOM 1575 N N . ASP A 1 190 ? 13.439 -0.768 -9.652 1.00 90.94 190 ASP A N 1
ATOM 1576 C CA . ASP A 1 190 ? 14.139 -1.270 -8.456 1.00 90.94 190 ASP A CA 1
ATOM 1577 C C . ASP A 1 190 ? 15.327 -2.207 -8.754 1.00 90.94 190 ASP A C 1
ATOM 1579 O O . ASP A 1 190 ? 16.014 -2.633 -7.825 1.00 90.94 190 ASP A O 1
ATOM 1583 N N . PHE A 1 191 ? 15.571 -2.546 -10.022 1.00 91.12 191 PHE A N 1
ATOM 1584 C CA . PHE A 1 191 ? 16.637 -3.461 -10.441 1.00 91.12 191 PHE A CA 1
ATOM 1585 C C . PHE A 1 191 ? 17.639 -2.825 -11.418 1.00 91.12 191 PHE A C 1
ATOM 1587 O O . PHE A 1 191 ? 18.517 -3.528 -11.913 1.00 91.12 191 PHE A O 1
ATOM 1594 N N . VAL A 1 192 ? 17.520 -1.518 -11.698 1.00 88.50 192 VAL A N 1
ATOM 1595 C CA . VAL A 1 192 ? 18.358 -0.763 -12.660 1.00 88.50 192 VAL A CA 1
ATOM 1596 C C . VAL A 1 192 ? 18.518 -1.497 -14.005 1.00 88.50 192 VAL A C 1
ATOM 1598 O O . VAL A 1 192 ? 19.633 -1.808 -14.438 1.00 88.50 192 VAL A O 1
ATOM 1601 N N . PRO A 1 193 ? 17.411 -1.857 -14.677 1.00 90.38 193 PRO A N 1
ATOM 1602 C CA . PRO A 1 193 ? 17.494 -2.669 -15.875 1.00 90.38 193 PRO A CA 1
ATOM 1603 C C . PRO A 1 193 ? 18.028 -1.866 -17.063 1.00 90.38 193 PRO A C 1
ATOM 1605 O O . PRO A 1 193 ? 17.599 -0.748 -17.335 1.00 90.38 193 PRO A O 1
ATOM 1608 N N . ASN A 1 194 ? 18.885 -2.498 -17.862 1.00 90.88 194 ASN A N 1
ATOM 1609 C CA . ASN A 1 194 ? 19.211 -2.003 -19.196 1.00 90.88 194 ASN A CA 1
ATOM 1610 C C . ASN A 1 194 ? 18.126 -2.449 -20.186 1.00 90.88 194 ASN A C 1
ATOM 1612 O O . ASN A 1 194 ? 18.092 -3.609 -20.608 1.00 90.88 194 ASN A O 1
ATOM 1616 N N . VAL A 1 195 ? 17.239 -1.529 -20.568 1.00 92.44 195 VAL A N 1
ATOM 1617 C CA . VAL A 1 195 ? 16.115 -1.812 -21.473 1.00 92.44 195 VAL A CA 1
ATOM 1618 C C . VAL A 1 195 ? 16.470 -1.425 -22.909 1.00 92.44 195 VAL A C 1
ATOM 1620 O O . VAL A 1 195 ? 16.869 -0.298 -23.186 1.00 92.44 195 VAL A O 1
ATOM 1623 N N . LYS A 1 196 ? 16.293 -2.361 -23.848 1.00 94.38 196 LYS A N 1
ATOM 1624 C CA . LYS A 1 196 ? 16.405 -2.099 -25.290 1.00 94.38 196 LYS A CA 1
ATOM 1625 C C . LYS A 1 196 ? 15.013 -1.916 -25.888 1.00 94.38 196 LYS A C 1
ATOM 1627 O O . LYS A 1 196 ? 14.168 -2.798 -25.736 1.00 94.38 196 LYS A O 1
ATOM 1632 N N . LEU A 1 197 ? 14.794 -0.793 -26.571 1.00 95.50 197 LEU A N 1
ATOM 1633 C CA . LEU A 1 197 ? 13.538 -0.513 -27.266 1.00 95.50 197 LEU A CA 1
ATOM 1634 C C . LEU A 1 197 ? 13.393 -1.394 -28.510 1.00 95.50 197 LEU A C 1
ATOM 1636 O O . LEU A 1 197 ? 14.369 -1.658 -29.215 1.00 95.50 197 LEU A O 1
ATOM 1640 N N . GLN A 1 198 ? 12.162 -1.828 -28.774 1.00 95.06 198 GLN A N 1
ATOM 1641 C CA . GLN A 1 198 ? 11.803 -2.517 -30.008 1.00 95.06 198 GLN A CA 1
ATOM 1642 C C . GLN A 1 198 ? 11.299 -1.491 -31.019 1.00 95.06 198 GLN A C 1
ATOM 1644 O O . GLN A 1 198 ? 10.389 -0.722 -30.720 1.00 95.06 198 GLN A O 1
ATOM 1649 N N . TRP A 1 199 ? 11.888 -1.492 -32.212 1.00 96.38 199 TRP A N 1
ATOM 1650 C CA . TRP A 1 199 ? 11.473 -0.624 -33.309 1.00 96.38 199 TRP A CA 1
ATOM 1651 C C . TRP A 1 199 ? 10.478 -1.359 -34.200 1.00 96.38 199 TRP A C 1
ATOM 1653 O O . TRP A 1 199 ? 10.733 -2.486 -34.624 1.00 96.38 199 TRP A O 1
ATOM 1663 N N . LEU A 1 200 ? 9.350 -0.715 -34.486 1.00 96.31 200 LEU A N 1
ATOM 1664 C CA . LEU A 1 200 ? 8.292 -1.252 -35.336 1.00 96.31 200 LEU A CA 1
ATOM 1665 C C . LEU A 1 200 ? 8.087 -0.324 -36.532 1.00 96.31 200 LEU A C 1
ATOM 1667 O O . LEU A 1 200 ? 8.051 0.895 -36.375 1.00 96.31 200 LEU A O 1
ATOM 1671 N N . ALA A 1 201 ? 7.927 -0.905 -37.720 1.00 95.81 201 ALA A N 1
ATOM 1672 C CA . ALA A 1 201 ? 7.450 -0.174 -38.885 1.00 95.81 201 ALA A CA 1
ATOM 1673 C C . ALA A 1 201 ? 5.918 -0.141 -38.847 1.00 95.81 201 ALA A C 1
ATOM 1675 O O . ALA A 1 201 ? 5.278 -1.190 -38.772 1.00 95.81 201 ALA A O 1
ATOM 1676 N N . ILE A 1 202 ? 5.343 1.060 -38.884 1.00 95.38 202 ILE A N 1
ATOM 1677 C CA . ILE A 1 202 ? 3.895 1.281 -38.870 1.00 95.38 202 ILE A CA 1
ATOM 1678 C C . ILE A 1 202 ? 3.509 1.935 -40.196 1.00 95.38 202 ILE A C 1
ATOM 1680 O O . ILE A 1 202 ? 4.228 2.801 -40.697 1.00 95.38 202 ILE A O 1
ATOM 1684 N N . ASP A 1 203 ? 2.392 1.494 -40.770 1.00 96.88 203 ASP A N 1
ATOM 1685 C CA . ASP A 1 203 ? 1.818 2.105 -41.967 1.00 96.88 203 ASP A CA 1
ATOM 1686 C C . ASP A 1 203 ? 1.541 3.601 -41.723 1.00 96.88 203 ASP A C 1
ATOM 1688 O O . ASP A 1 203 ? 1.018 3.978 -40.670 1.00 96.88 203 ASP A O 1
ATOM 1692 N N . LYS A 1 204 ? 1.888 4.453 -42.695 1.00 94.88 204 LYS A N 1
ATOM 1693 C CA . LYS A 1 204 ? 1.715 5.910 -42.600 1.00 94.88 204 LYS A CA 1
ATOM 1694 C C . LYS A 1 204 ? 0.254 6.302 -42.394 1.00 94.88 204 LYS A C 1
ATOM 1696 O O . LYS A 1 204 ? -0.009 7.267 -41.688 1.00 94.88 204 LYS A O 1
ATOM 1701 N N . ASP A 1 205 ? -0.681 5.513 -42.916 1.00 96.69 205 ASP A N 1
ATOM 1702 C CA . ASP A 1 205 ? -2.120 5.760 -42.764 1.00 96.69 205 ASP A CA 1
ATOM 1703 C C . ASP A 1 205 ? -2.655 5.333 -41.382 1.00 96.69 205 ASP A C 1
ATOM 1705 O O . ASP A 1 205 ? -3.842 5.486 -41.082 1.00 96.69 205 ASP A O 1
ATOM 1709 N N . LYS A 1 206 ? -1.794 4.756 -40.533 1.00 96.19 206 LYS A N 1
ATOM 1710 C CA . LYS A 1 206 ? -2.102 4.290 -39.172 1.00 96.19 206 LYS A CA 1
ATOM 1711 C C . LYS A 1 206 ? -1.300 5.018 -38.092 1.00 96.19 206 LYS A C 1
ATOM 1713 O O . LYS A 1 206 ? -1.409 4.644 -36.925 1.00 96.19 206 LYS A O 1
ATOM 1718 N N . VAL A 1 207 ? -0.510 6.030 -38.453 1.00 95.94 207 VAL A N 1
ATOM 1719 C CA . VAL A 1 207 ? 0.302 6.806 -37.510 1.00 95.94 207 VAL A CA 1
ATOM 1720 C C . VAL A 1 207 ? 0.063 8.300 -37.692 1.00 95.94 207 VAL A C 1
ATOM 1722 O O . VAL A 1 207 ? 0.060 8.821 -38.801 1.00 95.94 207 VAL A O 1
ATOM 1725 N N . GLU A 1 208 ? -0.103 9.005 -36.580 1.00 93.88 208 GLU A N 1
ATOM 1726 C CA . GLU A 1 208 ? -0.087 10.464 -36.539 1.00 93.88 208 GLU A CA 1
ATOM 1727 C C . GLU A 1 208 ? 1.244 10.912 -35.928 1.00 93.88 208 GLU A C 1
ATOM 1729 O O . GLU A 1 208 ? 1.691 10.354 -34.925 1.00 93.88 208 GLU A O 1
ATOM 1734 N N . THR A 1 209 ? 1.910 11.891 -36.545 1.00 91.00 209 THR A N 1
ATOM 1735 C CA . THR A 1 209 ? 3.181 12.438 -36.047 1.00 91.00 209 THR A CA 1
ATOM 1736 C C . THR A 1 209 ? 2.997 13.895 -35.653 1.00 91.00 209 THR A C 1
ATOM 1738 O O . THR A 1 209 ? 2.648 14.724 -36.491 1.00 91.00 209 THR A O 1
ATOM 1741 N N . THR A 1 210 ? 3.318 14.216 -34.401 1.00 90.75 210 THR A N 1
ATOM 1742 C CA . THR A 1 210 ? 3.283 15.583 -33.874 1.00 90.75 210 THR A CA 1
ATOM 1743 C C . THR A 1 210 ? 4.680 15.982 -33.428 1.00 90.75 210 THR A C 1
ATOM 1745 O O . THR A 1 210 ? 5.256 15.365 -32.535 1.00 90.75 210 THR A O 1
ATOM 1748 N N . VAL A 1 211 ? 5.226 17.030 -34.043 1.00 89.94 211 VAL A N 1
ATOM 1749 C CA . VAL A 1 211 ? 6.534 17.600 -33.696 1.00 89.94 211 VAL A CA 1
ATOM 1750 C C . VAL A 1 211 ? 6.373 19.052 -33.261 1.00 89.94 211 VAL A C 1
ATOM 1752 O O . VAL A 1 211 ? 5.483 19.765 -33.729 1.00 89.94 211 VAL A O 1
ATOM 1755 N N . SER A 1 212 ? 7.219 19.498 -32.329 1.00 88.44 212 SER A N 1
ATOM 1756 C CA . SER A 1 212 ? 7.238 20.904 -31.920 1.00 88.44 212 SER A CA 1
ATOM 1757 C C . SER A 1 212 ? 7.561 21.788 -33.123 1.00 88.44 212 SER A C 1
ATOM 1759 O O . SER A 1 212 ? 8.499 21.502 -33.862 1.00 88.44 212 SER A O 1
ATOM 1761 N N . ARG A 1 213 ? 6.838 22.906 -33.283 1.00 77.31 213 ARG A N 1
ATOM 1762 C CA . ARG A 1 213 ? 7.063 23.876 -34.376 1.00 77.31 213 ARG A CA 1
ATOM 1763 C C . ARG A 1 213 ? 8.484 24.455 -34.398 1.00 77.31 213 ARG A C 1
ATOM 1765 O O . ARG A 1 213 ? 8.899 24.986 -35.418 1.00 77.31 213 ARG A O 1
ATOM 1772 N N . ASN A 1 214 ? 9.202 24.358 -33.277 1.00 79.44 214 ASN A N 1
ATOM 1773 C CA . ASN A 1 214 ? 10.564 24.866 -33.116 1.00 79.44 214 ASN A CA 1
ATOM 1774 C C . ASN A 1 214 ? 11.644 23.797 -33.349 1.00 79.44 214 ASN A C 1
ATOM 1776 O O . ASN A 1 214 ? 12.829 24.109 -33.260 1.00 79.44 214 ASN A O 1
ATOM 1780 N N . VAL A 1 215 ? 11.262 22.545 -33.613 1.00 70.62 215 VAL A N 1
ATOM 1781 C CA . VAL A 1 215 ? 12.196 21.479 -33.985 1.00 70.62 215 VAL A CA 1
ATOM 1782 C C . VAL A 1 215 ? 12.165 21.370 -35.504 1.00 70.62 215 VAL A C 1
ATOM 1784 O O . VAL A 1 215 ? 11.182 20.903 -36.075 1.00 70.62 215 VAL A O 1
ATOM 1787 N N . VAL A 1 216 ? 13.224 21.848 -36.159 1.00 62.75 216 VAL A N 1
ATOM 1788 C CA . VAL A 1 216 ? 13.437 21.602 -37.589 1.00 62.75 216 VAL A CA 1
ATOM 1789 C C . VAL A 1 216 ? 13.852 20.137 -37.720 1.00 62.75 216 VAL A C 1
ATOM 1791 O O . VAL A 1 216 ? 14.905 19.759 -37.208 1.00 62.75 216 VAL A O 1
ATOM 1794 N N . VAL A 1 217 ? 12.976 19.323 -38.309 1.00 58.62 217 VAL A N 1
ATOM 1795 C CA . VAL A 1 217 ? 13.1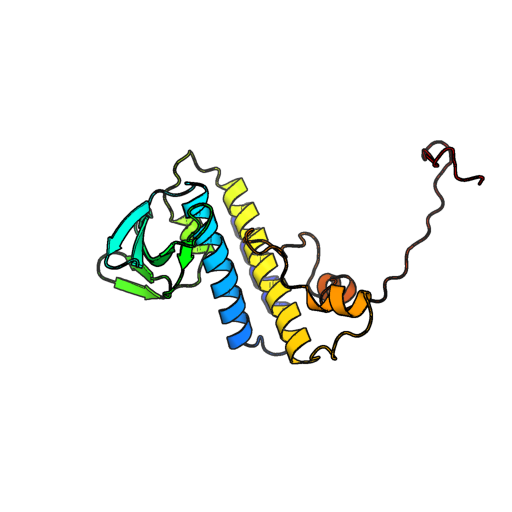88 17.888 -38.570 1.00 58.62 217 VAL A CA 1
ATOM 1796 C C . VAL A 1 217 ? 13.903 17.704 -39.899 1.00 58.62 217 VAL A C 1
ATOM 1798 O O . VAL A 1 217 ? 13.505 18.396 -40.864 1.00 58.62 217 VAL A O 1
#

pLDDT: mean 87.23, std 18.37, range [31.06, 98.69]

Secondary structure (DSSP, 8-state):
--HHHHHHHHHHHHHHHTTTTS----HHHHHHHHHHHHHHHHHHHHHTT-B-EEEEEETTEEEEEEEBSS-EEEEEEEEPSSTT-EEE-SPEEEEETTEEEEE--HHHHHHHBPBSS---HHHHHHHHHHHHHHHHHHHHHHHHHHHSPPPPP-SHHHHHHHTTT--SS-TTTT--TT--HHHHHHH-GGG---PPPPP----GGG------TT---